Protein AF-0000000074049933 (afdb_homodimer)

pLDDT: mean 87.38, std 19.08, range [30.19, 98.75]

Solvent-accessible surface area (backbone atoms only — not comparable to full-atom values): 11420 Å² total; per-residue (Å²): 39,35,63,43,50,56,64,37,54,42,31,42,34,39,68,45,52,46,55,23,37,37,36,35,38,39,42,40,56,89,48,91,83,49,37,31,28,40,41,26,28,39,84,83,63,46,77,61,45,69,48,70,69,57,49,68,51,72,51,64,40,67,38,84,48,69,42,45,37,34,44,33,41,37,32,44,49,49,89,91,52,86,62,61,71,32,44,38,36,46,34,45,28,48,28,58,63,53,94,65,77,73,65,47,51,69,34,52,26,46,66,40,35,61,42,52,54,63,37,56,42,32,42,34,38,68,44,52,46,55,22,40,36,37,36,39,39,40,41,56,89,47,92,82,49,34,30,29,42,42,28,29,38,83,84,64,46,76,61,44,70,50,69,70,58,49,68,51,73,51,65,40,66,37,84,46,70,42,43,38,34,44,33,42,37,33,45,50,50,90,91,51,85,64,61,72,32,44,38,36,45,34,44,28,48,31,59,61,51,94,64,80,72,68,50,51,70,33,51,28,45,71

Nearest PDB structures (foldseek):
  5azx-assembly2_B  TM=8.816E-01  e=2.347E-08  Rattus norvegicus
  5azw-assembly1_B  TM=8.247E-01  e=1.166E-05  Homo sapiens
  5gu5-assembly1_A  TM=7.835E-01  e=5.507E-05  Mus musculus
  7rrm-assembly2_B-2  TM=7.653E-01  e=4.684E-04  Homo sapiens
  5iku-assembly1_A  TM=6.519E-01  e=2.733E-01  Hathewaya histolytica

InterPro domains:
  IPR009038 GOLD domain [PF01105] (2-104)
  IPR009038 GOLD domain [PS50866] (9-111)

Organism: Anopheles stephensi (NCBI:txid30069)

Secondary structure (DSSP, 8-state):
-EEE-TT-EEEEEEEE-TT-EEEEEEEE---TT-EEEEEEEETT--EEEEESS-SEEEEEEE-SS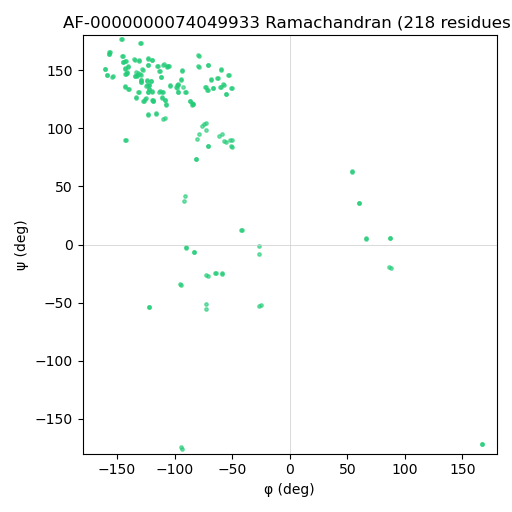SEEEEEEEEEE--TTS----EEEEEEEEEE---SSTT-EE------/-EEE-TT-EEEEEEEE-TT-EEEEEEEE---TT-EEEEEEEETT--EEEEESS-SEEEEEEE-SSSEEEEEEEEEE--TTS----EEEEEEEEEE---SSTT-EE------

Sequence (222 aa):
MFRLAPNTQKCLRDEMQGNQIVAGEYEITNAPGQKIDYVVRDTKGHILAQKEDISKGKFSFTSEVYDTFEICFISQVPPSYRGIEQEVALDVKKGIETKSYEGVSQIFVDFMFRLAPNTQKCLRDEMQGNQIVAGEYEITNAPGQKIDYVVRDTKGHILAQKEDISKGKFSFTSEVYDTFEICFISQVPPSYRGIEQEVALDVKKGIETKSYEGVSQIFVDF

Radius of gyration: 17.66 Å; Cα contacts (8 Å, |Δi|>4): 596; chains: 2; bounding box: 42×52×32 Å

Foldseek 3Di:
DDKDFAQDKDKDKDKAAAPKKKKKWKAKDDDPQKKKKKFKAWPVRDTFDIDIRDGTDMDMGGHRHTTMMMMMMGIYHDPVDDDDMMDMDMFMWIQDPPVPSPDTPRPGPGD/DDKDFAQDKDKDKDKAAAPKKKKKWKAKDDDPQKKKKKFKAWPVRDTFDIDIRDGTDMDMGGHRHTTMMMMMMGMYHDPVDDDDMMDMDMFMWIQDPPVPRPDTPRPGPPD

Structure (mmCIF, N/CA/C/O backbone):
data_AF-0000000074049933-model_v1
#
loop_
_entity.id
_entity.type
_entity.pdbx_description
1 polymer 'GOLD domain-containing protein'
#
loop_
_atom_site.group_PDB
_atom_site.id
_atom_site.type_symbol
_atom_site.label_atom_id
_atom_site.label_alt_id
_atom_site.label_comp_id
_atom_site.label_asym_id
_atom_site.label_entity_id
_atom_site.label_seq_id
_atom_site.pdbx_PDB_ins_code
_atom_site.Cartn_x
_atom_site.Cartn_y
_atom_site.Cartn_z
_atom_site.occupancy
_atom_site.B_iso_or_equiv
_atom_site.auth_seq_id
_atom_site.auth_comp_id
_atom_site.auth_asym_id
_atom_site.auth_atom_id
_atom_site.pdbx_PDB_model_num
ATOM 1 N N . MET A 1 1 ? 2.92 -6.156 7.891 1 85.75 1 MET A N 1
ATOM 2 C CA . MET A 1 1 ? 3.115 -7.367 7.098 1 85.75 1 MET A CA 1
ATOM 3 C C . MET A 1 1 ? 1.941 -7.59 6.148 1 85.75 1 MET A C 1
ATOM 5 O O . MET A 1 1 ? 0.807 -7.227 6.465 1 85.75 1 MET A O 1
ATOM 9 N N . PHE A 1 2 ? 2.363 -8.094 4.934 1 89.25 2 PHE A N 1
ATOM 10 C CA . PHE A 1 2 ? 1.289 -8.445 4.016 1 89.25 2 PHE A CA 1
ATOM 11 C C . PHE A 1 2 ? 1.636 -9.719 3.244 1 89.25 2 PHE A C 1
ATOM 13 O O . PHE A 1 2 ? 2.803 -10.109 3.176 1 89.25 2 PHE A O 1
ATOM 20 N N . ARG A 1 3 ? 0.611 -10.281 2.807 1 91.94 3 ARG A N 1
ATOM 21 C CA . ARG A 1 3 ? 0.776 -11.508 2.031 1 91.94 3 ARG A CA 1
ATOM 22 C C . ARG A 1 3 ? 0.81 -11.211 0.536 1 91.94 3 ARG A C 1
ATOM 24 O O . ARG A 1 3 ? 0.058 -10.367 0.049 1 91.94 3 ARG A O 1
ATOM 31 N N . LEU A 1 4 ? 1.643 -11.945 -0.083 1 94.25 4 LEU A N 1
ATOM 32 C CA . LEU A 1 4 ? 1.841 -11.82 -1.522 1 94.25 4 LEU A CA 1
ATOM 33 C C . LEU A 1 4 ? 1.604 -13.148 -2.223 1 94.25 4 LEU A C 1
ATOM 35 O O . LEU A 1 4 ? 2.355 -14.109 -2.018 1 94.25 4 LEU A O 1
ATOM 39 N N . ALA A 1 5 ? 0.542 -13.227 -3.006 1 93.12 5 ALA A N 1
ATOM 40 C CA . ALA A 1 5 ? 0.213 -14.445 -3.738 1 93.12 5 ALA A CA 1
ATOM 41 C C . ALA A 1 5 ? 1.203 -14.688 -4.875 1 93.12 5 ALA A C 1
ATOM 43 O O . ALA A 1 5 ? 1.846 -13.75 -5.355 1 93.12 5 ALA A O 1
ATOM 44 N N . PRO A 1 6 ? 1.35 -15.945 -5.266 1 94.88 6 PRO A N 1
ATOM 45 C CA . PRO A 1 6 ? 2.252 -16.25 -6.383 1 94.88 6 PRO A CA 1
ATOM 46 C C . PRO A 1 6 ? 1.87 -15.5 -7.66 1 94.88 6 PRO A C 1
ATOM 48 O O . PRO A 1 6 ? 0.685 -15.383 -7.98 1 94.88 6 PRO A O 1
ATOM 51 N N . ASN A 1 7 ? 2.885 -15.008 -8.305 1 95.69 7 ASN A N 1
ATOM 52 C CA . ASN A 1 7 ? 2.729 -14.367 -9.609 1 95.69 7 ASN A CA 1
ATOM 53 C C . ASN A 1 7 ? 1.802 -13.156 -9.531 1 95.69 7 ASN A C 1
ATOM 55 O O . ASN A 1 7 ? 0.956 -12.961 -10.406 1 95.69 7 ASN A O 1
ATOM 59 N N . THR A 1 8 ? 1.836 -12.438 -8.484 1 95.44 8 THR A N 1
ATOM 60 C CA . THR A 1 8 ? 1.103 -11.195 -8.289 1 95.44 8 THR A CA 1
ATOM 61 C C . THR A 1 8 ? 2.035 -10.086 -7.805 1 95.44 8 THR A C 1
ATOM 63 O O . THR A 1 8 ? 3.227 -10.32 -7.598 1 95.44 8 THR A O 1
ATOM 66 N N . GLN A 1 9 ? 1.467 -8.891 -7.734 1 96.75 9 GLN A N 1
ATOM 67 C CA . GLN A 1 9 ? 2.178 -7.746 -7.18 1 96.75 9 GLN A CA 1
ATOM 68 C C . GLN A 1 9 ? 1.309 -6.992 -6.18 1 96.75 9 GLN A C 1
ATOM 70 O O . GLN A 1 9 ? 0.092 -6.895 -6.355 1 96.75 9 GLN A O 1
ATOM 75 N N . LYS A 1 10 ? 1.996 -6.48 -5.16 1 96.69 10 LYS A N 1
ATOM 76 C CA . LYS A 1 10 ? 1.383 -5.582 -4.188 1 96.69 10 LYS A CA 1
ATOM 77 C C . LYS A 1 10 ? 2.213 -4.312 -4.012 1 96.69 10 LYS A C 1
ATOM 79 O O . LYS A 1 10 ? 3.443 -4.371 -3.973 1 96.69 10 LYS A O 1
ATOM 84 N N . CYS A 1 11 ? 1.433 -3.178 -3.869 1 97.94 11 CYS A N 1
ATOM 85 C CA . CYS A 1 11 ? 2.166 -1.917 -3.832 1 97.94 11 CYS A CA 1
ATOM 86 C C . CYS A 1 11 ? 1.665 -1.026 -2.701 1 97.94 11 CYS A C 1
ATOM 88 O O . CYS A 1 11 ? 0.477 -1.041 -2.375 1 97.94 11 CYS A O 1
ATOM 90 N N . LEU A 1 12 ? 2.566 -0.338 -2.164 1 96.94 12 LEU A N 1
ATOM 91 C CA . LEU A 1 12 ? 2.295 0.764 -1.249 1 96.94 12 LEU A CA 1
ATOM 92 C C . LEU A 1 12 ? 2.605 2.105 -1.905 1 96.94 12 LEU A C 1
ATOM 94 O O . LEU A 1 12 ? 3.695 2.297 -2.449 1 96.94 12 LEU A O 1
ATOM 98 N N . ARG A 1 13 ? 1.667 2.943 -1.935 1 97.25 13 ARG A N 1
ATOM 99 C CA . ARG A 1 13 ? 1.868 4.285 -2.475 1 97.25 13 ARG A CA 1
ATOM 100 C C . ARG A 1 13 ? 1.768 5.336 -1.375 1 97.25 13 ARG A C 1
ATOM 102 O O . ARG A 1 13 ? 0.844 5.305 -0.56 1 97.25 13 ARG A O 1
ATOM 109 N N . ASP A 1 14 ? 2.746 6.219 -1.382 1 96.56 14 ASP A N 1
ATOM 110 C CA . ASP A 1 14 ? 2.848 7.273 -0.379 1 96.56 14 ASP A CA 1
ATOM 111 C C . ASP A 1 14 ? 3.451 8.539 -0.976 1 96.56 14 ASP A C 1
ATOM 113 O O . ASP A 1 14 ? 3.748 8.594 -2.172 1 96.56 14 ASP A O 1
ATOM 117 N N . GLU A 1 15 ? 3.518 9.508 -0.188 1 96 15 GLU A N 1
ATOM 118 C CA . GLU A 1 15 ? 4.078 10.789 -0.618 1 96 15 GLU A CA 1
ATOM 119 C C . GLU A 1 15 ? 5.363 11.109 0.136 1 96 15 GLU A C 1
ATOM 121 O O . GLU A 1 15 ? 5.562 10.648 1.263 1 96 15 GLU A O 1
ATOM 126 N N . MET A 1 16 ? 6.195 11.914 -0.565 1 94.38 16 MET A N 1
ATOM 127 C CA . MET A 1 16 ? 7.422 12.367 0.085 1 94.38 16 MET A CA 1
ATOM 128 C C . MET A 1 16 ? 7.73 13.812 -0.283 1 94.38 16 MET A C 1
ATOM 130 O O . MET A 1 16 ? 7.371 14.273 -1.369 1 94.38 16 MET A O 1
ATOM 134 N N . GLN A 1 17 ? 8.328 14.445 0.694 1 93.5 17 GLN A N 1
ATOM 135 C CA . GLN A 1 17 ? 8.766 15.812 0.458 1 93.5 17 GLN A CA 1
ATOM 136 C C . GLN A 1 17 ? 10.07 15.852 -0.328 1 93.5 17 GLN A C 1
ATOM 138 O O . GLN A 1 17 ? 10.766 14.836 -0.433 1 93.5 17 GLN A O 1
ATOM 143 N N . GLY A 1 18 ? 10.32 16.969 -0.87 1 93.81 18 GLY A N 1
ATOM 144 C CA . GLY A 1 18 ? 11.617 17.141 -1.504 1 93.81 18 GLY A CA 1
ATOM 145 C C . GLY A 1 18 ? 12.781 16.953 -0.546 1 93.81 18 GLY A C 1
ATOM 146 O O . GLY A 1 18 ? 12.734 17.422 0.591 1 93.81 18 GLY A O 1
ATOM 147 N N . ASN A 1 19 ? 13.758 16.203 -1.068 1 92 19 ASN A N 1
ATOM 148 C CA . ASN A 1 19 ? 15.016 15.984 -0.364 1 92 19 ASN A CA 1
ATOM 149 C C . ASN A 1 19 ? 14.812 15.172 0.913 1 92 19 ASN A C 1
ATOM 151 O O . ASN A 1 19 ? 15.68 15.172 1.794 1 92 19 ASN A O 1
ATOM 155 N N . GLN A 1 20 ? 13.695 14.781 1.056 1 93.69 20 GLN A N 1
ATOM 156 C CA . GLN A 1 20 ? 13.43 13.836 2.139 1 93.69 20 GLN A CA 1
ATOM 157 C C . GLN A 1 20 ? 13.984 12.453 1.811 1 93.69 20 GLN A C 1
ATOM 159 O O . GLN A 1 20 ? 13.797 11.953 0.699 1 93.69 20 GLN A O 1
ATOM 164 N N . ILE A 1 21 ? 14.617 11.875 2.811 1 94.06 21 ILE A N 1
ATOM 165 C CA . ILE A 1 21 ? 15.086 10.508 2.629 1 94.06 21 ILE A CA 1
ATOM 166 C C . ILE A 1 21 ? 14.008 9.523 3.092 1 94.06 21 ILE A C 1
ATOM 168 O O . ILE A 1 21 ? 13.445 9.68 4.18 1 94.06 21 ILE A O 1
ATOM 172 N N . VAL A 1 22 ? 13.773 8.609 2.242 1 95.5 22 VAL A N 1
ATOM 173 C CA . VAL A 1 22 ? 12.891 7.504 2.594 1 95.5 22 VAL A CA 1
ATOM 174 C C . VAL A 1 22 ? 13.711 6.215 2.713 1 95.5 22 VAL A C 1
ATOM 176 O O . VAL A 1 22 ? 14.461 5.863 1.802 1 95.5 22 VAL A O 1
ATOM 179 N N . ALA A 1 23 ? 13.469 5.531 3.84 1 96.38 23 ALA A N 1
ATOM 180 C CA . ALA A 1 23 ? 14.188 4.281 4.086 1 96.38 23 ALA A CA 1
ATOM 181 C C . ALA A 1 23 ? 13.219 3.131 4.332 1 96.38 23 ALA A C 1
ATOM 183 O O . ALA A 1 23 ? 12.203 3.301 5.02 1 96.38 23 ALA A O 1
ATOM 184 N N . GLY A 1 24 ? 13.594 2.006 3.777 1 95.06 24 GLY A N 1
ATOM 185 C CA . GLY A 1 24 ? 12.781 0.812 3.971 1 95.06 24 GLY A CA 1
ATOM 186 C C . GLY A 1 24 ? 13.602 -0.401 4.375 1 95.06 24 GLY A C 1
ATOM 187 O O . GLY A 1 24 ? 14.766 -0.524 3.998 1 95.06 24 GLY A O 1
ATOM 188 N N . GLU A 1 25 ? 12.938 -1.216 5.168 1 96.5 25 GLU A N 1
ATOM 189 C CA . GLU A 1 25 ? 13.469 -2.527 5.531 1 96.5 25 GLU A CA 1
ATOM 190 C C . GLU A 1 25 ? 12.438 -3.625 5.281 1 96.5 25 GLU A C 1
ATOM 192 O O . GLU A 1 25 ? 11.25 -3.447 5.566 1 96.5 25 GLU A O 1
ATOM 197 N N . TYR A 1 26 ? 12.977 -4.734 4.762 1 96.56 26 TYR A N 1
ATOM 198 C CA . TYR A 1 26 ? 12.023 -5.797 4.449 1 96.56 26 TYR A CA 1
ATOM 199 C C . TYR A 1 26 ? 12.594 -7.16 4.812 1 96.56 26 TYR A C 1
ATOM 201 O O . TYR A 1 26 ? 13.812 -7.344 4.848 1 96.56 26 TYR A O 1
ATOM 209 N N . GLU A 1 27 ? 11.664 -8.062 5.094 1 96.94 27 GLU A N 1
ATOM 210 C CA . GLU A 1 27 ? 11.922 -9.484 5.27 1 96.94 27 GLU A CA 1
ATOM 211 C C . GLU A 1 27 ? 10.828 -10.328 4.625 1 96.94 27 GLU A C 1
ATOM 213 O O . GLU A 1 27 ? 9.641 -10.062 4.816 1 96.94 27 GLU A O 1
ATOM 218 N N . ILE A 1 28 ? 11.242 -11.32 3.904 1 96.19 28 ILE A N 1
ATOM 219 C CA . ILE A 1 28 ? 10.297 -12.133 3.139 1 96.19 28 ILE A CA 1
ATOM 220 C C . ILE A 1 28 ? 10.422 -13.594 3.555 1 96.19 28 ILE A C 1
ATOM 222 O O . ILE A 1 28 ? 11.523 -14.109 3.736 1 96.19 28 ILE A O 1
ATOM 226 N N . THR A 1 29 ? 9.297 -14.219 3.705 1 95.56 29 THR A N 1
ATOM 227 C CA . THR A 1 29 ? 9.32 -15.641 4.031 1 95.56 29 THR A CA 1
ATOM 228 C C . THR A 1 29 ? 9.984 -16.438 2.912 1 95.56 29 THR A C 1
ATOM 230 O O . THR A 1 29 ? 9.805 -16.125 1.732 1 95.56 29 THR A O 1
ATOM 233 N N . ASN A 1 30 ? 10.672 -17.406 3.361 1 92.25 30 ASN A N 1
ATOM 234 C CA . ASN A 1 30 ? 11.414 -18.219 2.412 1 92.25 30 ASN A CA 1
ATOM 235 C C . ASN A 1 30 ? 10.477 -19.094 1.575 1 92.25 30 ASN A C 1
ATOM 237 O O . ASN A 1 30 ? 9.531 -19.688 2.102 1 92.25 30 ASN A O 1
ATOM 241 N N . ALA A 1 31 ? 10.672 -19.109 0.299 1 91.31 31 ALA A N 1
ATOM 242 C CA . ALA A 1 31 ? 10.008 -19.984 -0.661 1 91.31 31 ALA A CA 1
ATOM 243 C C . ALA A 1 31 ? 10.977 -20.422 -1.765 1 91.31 31 ALA A C 1
ATOM 245 O O . ALA A 1 31 ? 11.016 -19.797 -2.832 1 91.31 31 ALA A O 1
ATOM 246 N N . PRO A 1 32 ? 11.617 -21.531 -1.459 1 86.69 32 PRO A N 1
ATOM 247 C CA . PRO A 1 32 ? 12.609 -21.969 -2.443 1 86.69 32 PRO A CA 1
ATOM 248 C C . PRO A 1 32 ? 12.055 -22.016 -3.863 1 86.69 32 PRO A C 1
ATOM 250 O O . PRO A 1 32 ? 10.961 -22.547 -4.078 1 86.69 32 PRO A O 1
ATOM 253 N N . GLY A 1 33 ? 12.789 -21.516 -4.762 1 89.25 33 GLY A N 1
ATOM 254 C CA . GLY A 1 33 ? 12.414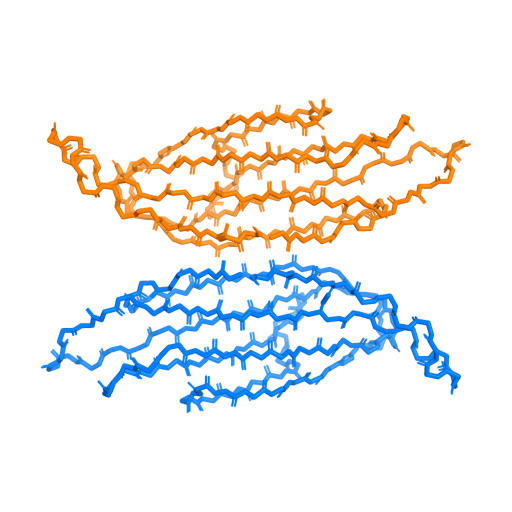 -21.531 -6.168 1 89.25 33 GLY A CA 1
ATOM 255 C C . GLY A 1 33 ? 11.547 -20.359 -6.57 1 89.25 33 GLY A C 1
ATOM 256 O O . GLY A 1 33 ? 11.375 -20.094 -7.762 1 89.25 33 GLY A O 1
ATOM 257 N N . GLN A 1 34 ? 10.945 -19.734 -5.656 1 92.94 34 GLN A N 1
ATOM 258 C CA . GLN A 1 34 ? 10.133 -18.562 -5.922 1 92.94 34 GLN A CA 1
ATOM 259 C C . GLN A 1 34 ? 10.914 -17.281 -5.652 1 92.94 34 GLN A C 1
ATOM 261 O O . GLN A 1 34 ? 11.617 -17.172 -4.648 1 92.94 34 GLN A O 1
ATOM 266 N N . LYS A 1 35 ? 10.695 -16.391 -6.621 1 95.75 35 LYS A N 1
ATOM 26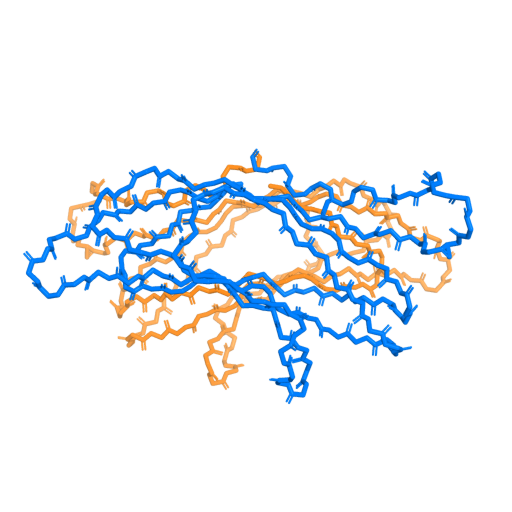7 C CA . LYS A 1 35 ? 11.453 -15.141 -6.512 1 95.75 35 LYS A CA 1
ATOM 268 C C . LYS A 1 35 ? 10.531 -13.961 -6.195 1 95.75 35 LYS A C 1
ATOM 270 O O . LYS A 1 35 ? 9.414 -13.891 -6.699 1 95.75 35 LYS A O 1
ATOM 275 N N . ILE A 1 36 ? 11.07 -13.078 -5.398 1 97.44 36 ILE A N 1
ATOM 276 C CA . ILE A 1 36 ? 10.414 -11.797 -5.168 1 97.44 36 ILE A CA 1
ATOM 277 C C . ILE A 1 36 ? 11.359 -10.656 -5.535 1 97.44 36 ILE A C 1
ATOM 279 O O . ILE A 1 36 ? 12.547 -10.688 -5.184 1 97.44 36 ILE A O 1
ATOM 283 N N . ASP A 1 37 ? 10.852 -9.719 -6.305 1 98.44 37 ASP A N 1
ATOM 284 C CA . ASP A 1 37 ? 11.523 -8.453 -6.59 1 98.44 37 ASP A CA 1
ATOM 285 C C . ASP A 1 37 ? 10.805 -7.293 -5.902 1 98.44 37 ASP A C 1
ATOM 287 O O . ASP A 1 37 ? 9.625 -7.395 -5.574 1 98.44 37 ASP A O 1
ATOM 291 N N . TYR A 1 38 ? 11.586 -6.238 -5.656 1 98.62 38 TYR A N 1
ATOM 292 C CA . TYR A 1 38 ? 10.891 -4.988 -5.363 1 98.62 38 TYR A CA 1
ATOM 293 C C . TYR A 1 38 ? 11.312 -3.893 -6.332 1 98.62 38 TYR A C 1
ATOM 295 O O . TYR A 1 38 ? 12.406 -3.939 -6.895 1 98.62 38 TYR A O 1
ATOM 303 N N . VAL A 1 39 ? 10.461 -2.902 -6.547 1 98.75 39 VAL A N 1
ATOM 304 C CA . VAL A 1 39 ? 10.742 -1.719 -7.352 1 98.75 39 VAL A CA 1
ATOM 305 C C . VAL A 1 39 ? 10.078 -0.496 -6.719 1 98.75 39 VAL A C 1
ATOM 307 O O . VAL A 1 39 ? 8.945 -0.572 -6.242 1 98.75 39 VAL A O 1
ATOM 310 N N . VAL A 1 40 ? 10.797 0.569 -6.668 1 98.69 40 VAL A N 1
ATOM 311 C CA . VAL A 1 40 ? 10.281 1.859 -6.219 1 98.69 40 VAL A CA 1
ATOM 312 C C . VAL A 1 40 ? 10.219 2.828 -7.398 1 98.69 40 VAL A C 1
ATOM 314 O O . VAL A 1 40 ? 11.219 3.055 -8.086 1 98.69 40 VAL A O 1
ATOM 317 N N . ARG A 1 41 ? 9.016 3.398 -7.559 1 98.56 41 ARG A N 1
ATOM 318 C CA . ARG A 1 41 ? 8.852 4.32 -8.68 1 98.56 41 ARG A CA 1
ATOM 319 C C . ARG A 1 41 ? 8.258 5.645 -8.211 1 98.56 41 ARG A C 1
ATOM 321 O O . ARG A 1 41 ? 7.488 5.684 -7.246 1 98.56 41 ARG A O 1
ATOM 328 N N . ASP A 1 42 ? 8.625 6.715 -8.961 1 97.69 42 ASP A N 1
ATOM 329 C CA . ASP A 1 42 ? 7.969 8 -8.742 1 97.69 42 ASP A CA 1
ATOM 330 C C . ASP A 1 42 ? 6.797 8.188 -9.695 1 97.69 42 ASP A C 1
ATOM 332 O O . ASP A 1 42 ? 6.402 7.254 -10.398 1 97.69 42 ASP A O 1
ATOM 336 N N . THR A 1 43 ? 6.164 9.375 -9.688 1 96 43 THR A N 1
ATOM 337 C CA . THR A 1 43 ? 4.961 9.656 -10.469 1 96 43 THR A CA 1
ATOM 338 C C . THR A 1 43 ? 5.262 9.594 -11.961 1 96 43 THR A C 1
ATOM 340 O O . THR A 1 43 ? 4.367 9.352 -12.773 1 96 43 THR A O 1
ATOM 343 N N . LYS A 1 44 ? 6.504 9.812 -12.312 1 96.25 44 LYS A N 1
ATOM 344 C CA . LYS A 1 44 ? 6.898 9.805 -13.711 1 96.25 44 LYS A CA 1
ATOM 345 C C . LYS A 1 44 ? 7.316 8.398 -14.156 1 96.25 44 LYS A C 1
ATOM 347 O O . LYS A 1 44 ? 7.684 8.195 -15.312 1 96.25 44 LYS A O 1
ATOM 352 N N . GLY A 1 45 ? 7.301 7.574 -13.32 1 95.81 45 GLY A N 1
ATOM 353 C CA . GLY A 1 45 ? 7.672 6.203 -13.633 1 95.81 45 GLY A CA 1
ATOM 354 C C . GLY A 1 45 ? 9.164 5.949 -13.516 1 95.81 45 GLY A C 1
ATOM 355 O O . GLY A 1 45 ? 9.641 4.863 -13.852 1 95.81 45 GLY A O 1
ATOM 356 N N . HIS A 1 46 ? 9.836 6.98 -13.039 1 97.38 46 HIS A N 1
ATOM 357 C CA . HIS A 1 46 ? 11.266 6.762 -12.812 1 97.38 46 HIS A CA 1
ATOM 358 C C . HIS A 1 46 ? 11.5 5.781 -11.672 1 97.38 46 HIS A C 1
ATOM 360 O O . HIS A 1 46 ? 10.812 5.836 -10.648 1 97.38 46 HIS A O 1
ATOM 366 N N . ILE A 1 47 ? 12.539 4.961 -11.922 1 98.44 47 ILE A N 1
ATOM 367 C CA . ILE A 1 47 ? 12.898 3.998 -10.883 1 98.44 47 ILE A CA 1
ATOM 368 C C . ILE A 1 47 ? 13.812 4.664 -9.859 1 98.44 47 ILE A C 1
ATOM 370 O O . ILE A 1 47 ? 14.898 5.133 -10.195 1 98.44 47 ILE A O 1
ATOM 374 N N . LEU A 1 48 ? 13.414 4.68 -8.672 1 98.06 48 LEU A N 1
ATOM 375 C CA . LEU A 1 48 ? 14.18 5.289 -7.586 1 98.06 48 LEU A CA 1
ATOM 376 C C . LEU A 1 48 ? 15.031 4.246 -6.867 1 98.06 48 LEU A C 1
ATOM 378 O O . LEU A 1 48 ? 16.078 4.574 -6.297 1 98.06 48 LEU A O 1
ATOM 382 N N . ALA A 1 49 ? 14.617 3.012 -6.711 1 98.38 49 ALA A N 1
ATOM 383 C CA . ALA A 1 49 ? 15.312 1.861 -6.137 1 98.38 49 ALA A CA 1
ATOM 384 C C . ALA A 1 49 ? 14.695 0.553 -6.621 1 98.38 49 ALA A C 1
ATOM 386 O O . ALA A 1 49 ? 13.492 0.484 -6.879 1 98.38 49 ALA A O 1
ATOM 387 N N . GLN A 1 50 ? 15.531 -0.454 -6.793 1 98.62 50 GLN A N 1
ATOM 388 C CA . GLN A 1 50 ? 15.023 -1.766 -7.18 1 98.62 50 GLN A CA 1
ATOM 389 C C . GLN A 1 50 ? 16.031 -2.863 -6.859 1 98.62 50 GLN A C 1
ATOM 391 O O . GLN A 1 50 ? 17.234 -2.621 -6.855 1 98.62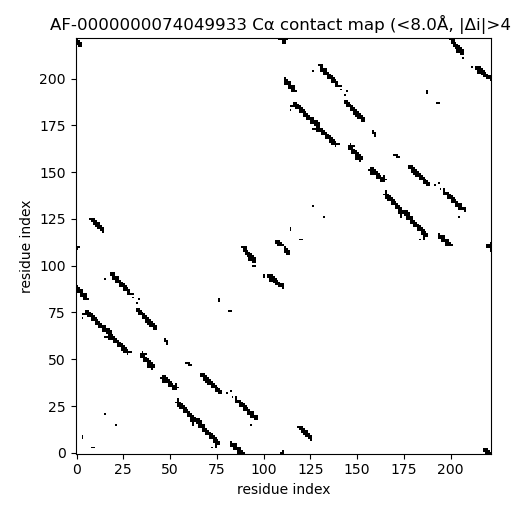 50 GLN A O 1
ATOM 396 N N . LYS A 1 51 ? 15.508 -4.008 -6.613 1 98.56 51 LYS A N 1
ATOM 397 C CA . LYS A 1 51 ? 16.344 -5.191 -6.438 1 98.56 51 LYS A CA 1
ATOM 398 C C . LYS A 1 51 ? 15.586 -6.465 -6.789 1 98.56 51 LYS A C 1
ATOM 400 O O . LYS A 1 51 ? 14.367 -6.543 -6.578 1 98.56 51 LYS A O 1
ATOM 405 N N . GLU A 1 52 ? 16.281 -7.453 -7.371 1 97.5 52 GLU A N 1
ATOM 406 C CA . GLU A 1 52 ? 15.664 -8.727 -7.758 1 97.5 52 GLU A CA 1
ATOM 407 C C . GLU A 1 52 ? 16.062 -9.844 -6.797 1 97.5 52 GLU A C 1
ATOM 409 O O . GLU A 1 52 ? 17.109 -9.773 -6.156 1 97.5 52 GLU A O 1
ATOM 414 N N . ASP A 1 53 ? 15.148 -10.797 -6.754 1 96.69 53 ASP A N 1
ATOM 415 C CA . ASP A 1 53 ? 15.43 -12.039 -6.043 1 96.69 53 ASP A CA 1
ATOM 416 C C . ASP A 1 53 ? 15.875 -11.766 -4.609 1 96.69 53 ASP A C 1
ATOM 418 O O . ASP A 1 53 ? 16.953 -12.18 -4.195 1 96.69 53 ASP A O 1
ATOM 422 N N . ILE A 1 54 ? 14.891 -11.172 -3.885 1 97.38 54 ILE A N 1
ATOM 423 C CA . ILE A 1 54 ? 15.258 -10.672 -2.562 1 97.38 54 ILE A CA 1
ATOM 424 C C . ILE A 1 54 ? 14.664 -11.578 -1.486 1 97.38 54 ILE A C 1
ATOM 426 O O . ILE A 1 54 ? 13.633 -12.211 -1.7 1 97.38 54 ILE A O 1
ATOM 430 N N . SER A 1 55 ? 15.266 -11.648 -0.31 1 96.38 55 SER A N 1
ATOM 431 C CA . SER A 1 55 ? 14.742 -12.312 0.88 1 96.38 55 SER A CA 1
ATOM 432 C C . SER A 1 55 ? 14.641 -11.336 2.053 1 96.38 55 SER A C 1
ATOM 434 O O . SER A 1 55 ? 13.625 -11.297 2.748 1 96.38 55 SER A O 1
ATOM 436 N N . LYS A 1 56 ? 15.75 -10.695 2.348 1 97.38 56 LYS A N 1
ATOM 437 C CA . LYS A 1 56 ? 15.828 -9.695 3.41 1 97.38 56 LYS A CA 1
ATOM 438 C C . LYS A 1 56 ? 16.75 -8.547 3.014 1 97.38 56 LYS A C 1
ATOM 440 O O . LYS A 1 56 ? 17.719 -8.742 2.283 1 97.38 56 LYS A O 1
ATOM 445 N N . GLY A 1 57 ? 16.406 -7.328 3.48 1 97.56 57 GLY A N 1
ATOM 446 C CA . GLY A 1 57 ? 17.297 -6.223 3.16 1 97.56 57 GLY A CA 1
ATOM 447 C C . GLY A 1 57 ? 16.688 -4.863 3.455 1 97.56 57 GLY A C 1
ATOM 448 O O . GLY A 1 57 ? 15.703 -4.762 4.195 1 97.56 57 GLY A O 1
ATOM 449 N N . LYS A 1 58 ? 17.453 -3.865 2.994 1 97.75 58 LYS A N 1
ATOM 450 C CA . LYS A 1 58 ? 17.078 -2.465 3.166 1 97.75 58 LYS A CA 1
ATOM 451 C C . LYS A 1 58 ? 17.188 -1.697 1.853 1 97.75 58 LYS A C 1
ATOM 453 O O . LYS A 1 58 ? 17.844 -2.152 0.918 1 97.75 58 LYS A O 1
ATOM 458 N N . PHE A 1 59 ? 16.469 -0.593 1.782 1 97.56 59 PHE A N 1
ATOM 459 C CA . PHE A 1 59 ? 16.625 0.349 0.68 1 97.56 59 PHE A CA 1
ATOM 460 C C . PHE A 1 59 ? 16.438 1.783 1.164 1 97.56 59 PHE A C 1
ATOM 462 O O . PHE A 1 59 ? 15.914 2.014 2.25 1 97.56 59 PHE A O 1
ATOM 469 N N . SER A 1 60 ? 17 2.729 0.407 1 96.94 60 SER A N 1
ATOM 470 C CA . SER A 1 60 ? 16.734 4.148 0.624 1 96.94 60 SER A CA 1
ATOM 471 C C . SER A 1 60 ? 16.672 4.906 -0.698 1 96.94 60 SER A C 1
ATOM 473 O O . SER A 1 60 ? 17.281 4.492 -1.689 1 96.94 60 SER A O 1
ATOM 475 N N . PHE A 1 61 ? 15.953 5.906 -0.714 1 97.19 61 PHE A N 1
ATOM 476 C CA . PHE A 1 61 ? 15.844 6.758 -1.893 1 97.19 61 PHE A CA 1
ATOM 477 C C . PHE A 1 61 ? 15.414 8.164 -1.504 1 97.19 61 PHE A C 1
ATOM 479 O O . PHE A 1 61 ? 15.031 8.414 -0.356 1 97.19 61 PHE A O 1
ATOM 486 N N . THR A 1 62 ? 15.555 9.086 -2.393 1 95.25 62 THR A N 1
ATOM 487 C CA . THR A 1 62 ? 15.148 10.477 -2.211 1 95.25 62 THR A CA 1
ATOM 488 C C . THR A 1 62 ? 14.641 11.07 -3.525 1 95.25 62 THR A C 1
ATOM 490 O O . THR A 1 62 ? 14.727 10.422 -4.574 1 95.25 62 THR A O 1
ATOM 493 N N . SER A 1 63 ? 13.984 12.07 -3.432 1 94.31 63 SER A N 1
ATOM 494 C CA . SER A 1 63 ? 13.586 12.875 -4.582 1 94.31 63 SER A CA 1
ATOM 495 C C . SER A 1 63 ? 13.914 14.352 -4.359 1 94.31 63 SER A C 1
ATOM 497 O O . SER A 1 63 ? 13.891 14.836 -3.227 1 94.31 63 SER A O 1
ATOM 499 N N . GLU A 1 64 ? 14.25 15.008 -5.445 1 93.88 64 GLU A N 1
ATOM 500 C CA . GLU A 1 64 ? 14.578 16.422 -5.336 1 93.88 64 GLU A CA 1
ATOM 501 C C . GLU A 1 64 ? 13.32 17.266 -5.09 1 93.88 64 GLU A C 1
ATOM 503 O O . GLU A 1 64 ? 13.383 18.297 -4.426 1 93.88 64 GLU A O 1
ATOM 508 N N . VAL A 1 65 ? 12.211 16.875 -5.465 1 94.62 65 VAL A N 1
ATOM 509 C CA . VAL A 1 65 ? 10.953 17.609 -5.375 1 94.62 65 VAL A CA 1
ATOM 510 C C . VAL A 1 65 ? 9.922 16.797 -4.594 1 94.62 65 VAL A C 1
ATOM 512 O O . VAL A 1 65 ? 10.117 15.609 -4.359 1 94.62 65 VAL A O 1
ATOM 515 N N . TYR A 1 66 ? 8.922 17.594 -4.113 1 94.62 66 TYR A N 1
ATOM 516 C CA . TYR A 1 66 ? 7.77 16.875 -3.596 1 94.62 66 TYR A CA 1
ATOM 517 C C . TYR A 1 66 ? 7.203 15.922 -4.645 1 94.62 66 TYR A C 1
ATOM 519 O O . TYR A 1 66 ? 6.988 16.312 -5.797 1 94.62 66 TYR A O 1
ATOM 527 N N . ASP A 1 67 ? 7.008 14.664 -4.234 1 96.38 67 ASP A N 1
ATOM 528 C CA . ASP A 1 67 ? 6.516 13.695 -5.199 1 96.38 67 ASP A CA 1
ATOM 529 C C . ASP A 1 67 ? 5.824 12.523 -4.5 1 96.38 67 ASP A C 1
ATOM 531 O O . ASP A 1 67 ? 5.887 12.406 -3.273 1 96.38 67 ASP A O 1
ATOM 535 N N . THR A 1 68 ? 5.086 11.781 -5.234 1 97 68 THR A N 1
ATOM 536 C CA . THR A 1 68 ? 4.547 10.5 -4.777 1 97 68 THR A CA 1
ATOM 537 C C . THR A 1 68 ? 5.461 9.352 -5.188 1 97 68 THR A C 1
ATOM 539 O O . THR A 1 68 ? 6.176 9.445 -6.188 1 97 68 THR A O 1
ATOM 542 N N . PHE A 1 69 ? 5.477 8.328 -4.391 1 97.56 69 PHE A N 1
ATOM 543 C CA . PHE A 1 69 ? 6.219 7.129 -4.758 1 97.56 69 PHE A CA 1
ATOM 544 C C . PHE A 1 69 ? 5.387 5.879 -4.492 1 97.56 69 PHE A C 1
ATOM 546 O O . PHE A 1 69 ? 4.426 5.918 -3.721 1 97.56 69 PHE A O 1
ATOM 553 N N . GLU A 1 70 ? 5.816 4.844 -5.195 1 98.06 70 GLU A N 1
ATOM 554 C CA . GLU A 1 70 ? 5.203 3.533 -5.02 1 98.06 70 GLU A CA 1
ATOM 555 C C . GLU A 1 70 ? 6.262 2.451 -4.824 1 98.06 70 GLU A C 1
ATOM 557 O O . GLU A 1 70 ? 7.223 2.371 -5.594 1 98.06 70 GLU A O 1
ATOM 562 N N . ILE A 1 71 ? 6.047 1.666 -3.807 1 98.25 71 ILE A N 1
ATOM 563 C CA . ILE A 1 71 ? 6.887 0.5 -3.557 1 98.25 71 ILE A CA 1
ATOM 564 C C . ILE A 1 71 ? 6.113 -0.774 -3.896 1 98.25 71 ILE A C 1
ATOM 566 O O . ILE A 1 71 ? 5.098 -1.079 -3.266 1 98.25 71 ILE A O 1
ATOM 570 N N . CYS A 1 72 ? 6.715 -1.538 -4.859 1 98.56 72 CYS A N 1
ATOM 571 C CA . CYS A 1 72 ? 6.012 -2.744 -5.273 1 98.56 72 CYS A CA 1
ATOM 572 C C . CYS A 1 72 ? 6.879 -3.98 -5.066 1 98.56 72 CYS A C 1
ATOM 574 O O . CYS A 1 72 ? 8.062 -3.977 -5.406 1 98.56 72 CYS A O 1
ATOM 576 N N . PHE A 1 73 ? 6.215 -4.957 -4.484 1 98.25 73 PHE A N 1
ATOM 577 C CA . PHE A 1 73 ? 6.809 -6.289 -4.441 1 98.25 73 PHE A CA 1
ATOM 578 C C . PHE A 1 73 ? 6.152 -7.207 -5.461 1 98.25 73 PHE A C 1
ATOM 580 O O . PHE A 1 73 ? 4.922 -7.254 -5.562 1 98.25 73 PHE A O 1
ATOM 587 N N . ILE A 1 74 ? 6.988 -7.988 -6.16 1 98.06 74 ILE A N 1
ATOM 588 C CA . ILE A 1 74 ? 6.52 -8.805 -7.277 1 98.06 74 ILE A CA 1
ATOM 589 C C . ILE A 1 74 ? 6.953 -10.258 -7.074 1 98.06 74 ILE A C 1
ATOM 591 O O . ILE A 1 74 ? 8.141 -10.539 -6.93 1 98.06 74 ILE A O 1
ATOM 595 N N . SER A 1 75 ? 6.027 -11.117 -7.078 1 97.12 75 SER A N 1
ATOM 596 C CA . SER A 1 75 ? 6.301 -12.539 -6.957 1 97.12 75 SER A CA 1
ATOM 597 C C . SER A 1 75 ? 6.34 -13.219 -8.32 1 97.12 75 SER A C 1
ATOM 599 O O . SER A 1 75 ? 5.426 -13.047 -9.133 1 97.12 75 SER A O 1
ATOM 601 N N . GLN A 1 76 ? 7.387 -13.984 -8.523 1 96.88 76 GLN A N 1
ATOM 602 C CA . GLN A 1 76 ? 7.555 -14.75 -9.758 1 96.88 76 GLN A CA 1
ATOM 603 C C . GLN A 1 76 ? 7.766 -16.234 -9.469 1 96.88 76 GLN A C 1
ATOM 605 O O . GLN A 1 76 ? 8.703 -16.594 -8.75 1 96.88 76 GLN A O 1
ATOM 610 N N . VAL A 1 77 ? 6.977 -17 -10.055 1 95.44 77 VAL A N 1
ATOM 611 C CA . VAL A 1 77 ? 7.055 -18.438 -9.898 1 95.44 77 VAL A CA 1
ATOM 612 C C . VAL A 1 77 ? 7.336 -19.094 -11.25 1 95.44 77 VAL A C 1
ATOM 614 O O . VAL A 1 77 ? 6.582 -18.906 -12.211 1 95.44 77 VAL A O 1
ATOM 617 N N . PRO A 1 78 ? 8.367 -19.828 -11.297 1 92.88 78 PRO A N 1
ATOM 618 C CA . PRO A 1 78 ? 8.609 -20.562 -12.547 1 92.88 78 PRO A CA 1
ATOM 619 C C . PRO A 1 78 ? 7.477 -21.516 -12.906 1 92.88 78 PRO A C 1
ATOM 621 O O . PRO A 1 78 ? 6.797 -22.031 -12.016 1 92.88 78 PRO A O 1
ATOM 624 N N . PRO A 1 79 ? 7.293 -21.734 -14.219 1 91.31 79 PRO A N 1
ATOM 625 C CA . PRO A 1 79 ? 6.191 -22.594 -14.656 1 91.31 79 PRO A CA 1
ATOM 626 C C . PRO A 1 79 ? 6.273 -24 -14.078 1 91.31 79 PRO A C 1
ATOM 628 O O . PRO A 1 79 ? 5.246 -24.672 -13.922 1 91.31 79 PRO A O 1
ATOM 631 N N . SER A 1 80 ? 7.32 -24.469 -13.742 1 89.56 80 SER A N 1
ATOM 632 C CA . SER A 1 80 ? 7.527 -25.828 -13.258 1 89.56 80 SER A CA 1
ATOM 633 C C . SER A 1 80 ? 7.215 -25.938 -11.773 1 89.56 80 SER A C 1
ATOM 635 O O . SER A 1 80 ? 7.207 -27.047 -11.219 1 89.56 80 SER A O 1
ATOM 637 N N . TYR A 1 81 ? 6.945 -24.891 -11.109 1 88.31 81 TYR A N 1
ATOM 638 C CA . TYR A 1 81 ? 6.75 -24.875 -9.664 1 88.31 81 TYR A CA 1
ATOM 639 C C . TYR A 1 81 ? 5.359 -24.359 -9.305 1 88.31 81 TYR A C 1
ATOM 641 O O . TYR A 1 81 ? 4.793 -23.531 -10.023 1 88.31 81 TYR A O 1
ATOM 649 N N . ARG A 1 82 ? 4.828 -25.047 -8.289 1 89.94 82 ARG A N 1
ATOM 650 C CA . ARG A 1 82 ? 3.627 -24.453 -7.703 1 89.94 82 ARG A CA 1
ATOM 651 C C . ARG A 1 82 ? 3.982 -23.406 -6.66 1 89.94 82 ARG A C 1
ATOM 653 O O . ARG A 1 82 ? 4.629 -23.703 -5.656 1 89.94 82 ARG A O 1
ATOM 660 N N . GLY A 1 83 ? 3.588 -22.266 -6.836 1 92.75 83 GLY A N 1
ATOM 661 C CA . GLY A 1 83 ? 3.924 -21.172 -5.938 1 92.75 83 GLY A CA 1
ATOM 662 C C . GLY A 1 83 ? 3.086 -21.156 -4.672 1 92.75 83 GLY A C 1
ATOM 663 O O . GLY A 1 83 ? 1.987 -21.719 -4.645 1 92.75 83 GLY A O 1
ATOM 664 N N . ILE A 1 84 ? 3.701 -20.578 -3.619 1 93.06 84 ILE A N 1
ATOM 665 C CA . ILE A 1 84 ? 2.973 -20.375 -2.371 1 93.06 84 ILE A CA 1
ATOM 666 C C . ILE A 1 84 ? 2.916 -18.891 -2.039 1 93.06 84 ILE A C 1
ATOM 668 O O . ILE A 1 84 ? 3.686 -18.094 -2.584 1 93.06 84 ILE A O 1
ATOM 672 N N . GLU A 1 85 ? 1.96 -18.656 -1.243 1 92.38 85 GLU A N 1
ATOM 673 C CA . GLU A 1 85 ? 1.883 -17.297 -0.732 1 92.38 85 GLU A CA 1
ATOM 674 C C . GLU A 1 85 ? 3.07 -16.969 0.172 1 92.38 85 GLU A C 1
ATOM 676 O O . GLU A 1 85 ? 3.461 -17.797 1.006 1 92.38 85 GLU A O 1
ATOM 681 N N . GLN A 1 86 ? 3.639 -15.836 -0.025 1 94.06 86 GLN A N 1
ATOM 682 C CA . GLN A 1 86 ? 4.734 -15.391 0.83 1 94.06 86 GLN A CA 1
ATOM 683 C C . GLN A 1 86 ? 4.328 -14.172 1.658 1 94.06 86 GLN A C 1
ATOM 685 O O . GLN A 1 86 ? 3.484 -13.383 1.233 1 94.06 86 GLN A O 1
ATOM 690 N N . GLU A 1 87 ? 4.945 -14.133 2.811 1 93.06 87 GLU A N 1
ATOM 691 C CA . GLU A 1 87 ? 4.715 -12.977 3.67 1 93.06 87 GLU A CA 1
ATOM 692 C C . GLU A 1 87 ? 5.84 -11.961 3.533 1 93.06 87 GLU A C 1
ATOM 694 O O . GLU A 1 87 ? 7.02 -12.32 3.527 1 93.06 87 GLU A O 1
ATOM 699 N N . VAL A 1 88 ? 5.414 -10.727 3.43 1 94.69 88 VAL A N 1
ATOM 700 C CA . VAL A 1 88 ? 6.367 -9.633 3.34 1 94.69 88 VAL A CA 1
ATOM 701 C C . VAL A 1 88 ? 6.219 -8.719 4.555 1 94.69 88 VAL A C 1
ATOM 703 O O . VAL A 1 88 ? 5.176 -8.086 4.742 1 94.69 88 VAL A O 1
ATOM 706 N N . ALA A 1 89 ? 7.25 -8.727 5.363 1 93.5 89 ALA A N 1
ATOM 707 C CA . ALA A 1 89 ? 7.359 -7.691 6.387 1 93.5 89 ALA A CA 1
ATOM 708 C C . ALA A 1 89 ? 8.055 -6.449 5.84 1 93.5 89 ALA A C 1
ATOM 710 O O . ALA A 1 89 ? 9.203 -6.523 5.383 1 93.5 89 ALA A O 1
ATOM 711 N N . LEU A 1 90 ? 7.418 -5.34 5.93 1 93.25 90 LEU A N 1
ATOM 712 C CA . LEU A 1 90 ? 7.953 -4.098 5.383 1 93.25 90 LEU A CA 1
ATOM 713 C C . LEU A 1 90 ? 7.824 -2.961 6.395 1 93.25 90 LEU A C 1
ATOM 715 O O . LEU A 1 90 ? 6.75 -2.754 6.965 1 93.25 90 LEU A O 1
ATOM 719 N N . ASP A 1 91 ? 8.914 -2.393 6.594 1 92.12 91 ASP A N 1
ATOM 720 C CA . ASP A 1 91 ? 8.938 -1.166 7.387 1 92.12 91 ASP A CA 1
ATOM 721 C C . ASP A 1 91 ? 9.477 0.006 6.57 1 92.12 91 ASP A C 1
ATOM 723 O O . ASP A 1 91 ? 10.578 -0.073 6.012 1 92.12 91 ASP A O 1
ATOM 727 N N . VAL A 1 92 ? 8.68 1.081 6.484 1 93.31 92 VAL A N 1
ATOM 728 C CA . VAL A 1 92 ? 9.102 2.258 5.734 1 93.31 92 VAL A CA 1
ATOM 729 C C . VAL A 1 92 ? 9.156 3.471 6.66 1 93.31 92 VAL A C 1
ATOM 731 O O . VAL A 1 92 ? 8.211 3.736 7.402 1 93.31 92 VAL A O 1
ATOM 734 N N . LYS A 1 93 ? 10.281 4.148 6.543 1 91.5 93 LYS A N 1
ATOM 735 C CA . LYS A 1 93 ? 10.484 5.348 7.344 1 91.5 93 LYS A CA 1
ATOM 736 C C . LYS A 1 93 ? 10.797 6.555 6.461 1 91.5 93 LYS A C 1
ATOM 738 O O . LYS A 1 93 ? 11.555 6.441 5.496 1 91.5 93 LYS A O 1
ATOM 743 N N . LYS A 1 94 ? 10.141 7.695 6.832 1 91.69 94 LYS A N 1
ATOM 744 C CA . LYS A 1 94 ? 10.438 8.938 6.117 1 91.69 94 LYS A CA 1
ATOM 745 C C . LYS A 1 94 ? 11.203 9.914 7.008 1 91.69 94 LYS A C 1
ATOM 747 O O . LYS A 1 94 ? 10.742 10.258 8.102 1 91.69 94 LYS A O 1
ATOM 752 N N . GLY A 1 95 ? 12.438 10.141 6.797 1 81.31 95 GLY A N 1
ATOM 753 C CA . GLY A 1 95 ? 13.281 11.031 7.582 1 81.31 95 GLY A CA 1
ATOM 754 C C . GLY A 1 95 ? 13.43 12.406 6.969 1 81.31 95 GLY A C 1
ATOM 755 O O . GLY A 1 95 ? 13.289 12.57 5.754 1 81.31 95 GLY A O 1
ATOM 756 N N . ILE A 1 96 ? 13.359 13.5 7.871 1 62.19 96 ILE A N 1
ATOM 757 C CA . ILE A 1 96 ? 13.727 14.844 7.414 1 62.19 96 ILE A CA 1
ATOM 758 C C . ILE A 1 96 ? 15.242 14.961 7.328 1 62.19 96 ILE A C 1
ATOM 760 O O . ILE A 1 96 ? 15.969 14.344 8.109 1 62.19 96 ILE A O 1
ATOM 764 N N . GLU A 1 97 ? 15.875 14.883 6.133 1 50.12 97 GLU A N 1
ATOM 765 C CA . GLU A 1 97 ? 17.312 15.141 6.039 1 50.12 97 GLU A CA 1
ATOM 766 C C . GLU A 1 97 ? 17.703 16.344 6.891 1 50.12 97 GLU A C 1
ATOM 768 O O . GLU A 1 97 ? 17.984 17.422 6.355 1 50.12 97 GLU A O 1
ATOM 773 N N . THR A 1 98 ? 17 16.984 7.816 1 46.84 98 THR A N 1
ATOM 774 C CA . THR A 1 98 ? 17.938 17.953 8.375 1 46.84 98 THR A CA 1
ATOM 775 C C . THR A 1 98 ? 19.219 17.266 8.828 1 46.84 98 THR A C 1
ATOM 777 O O . THR A 1 98 ? 19.234 16.062 9.086 1 46.84 98 THR A O 1
ATOM 780 N N . LYS A 1 99 ? 20.516 17.922 8.734 1 40.84 99 LYS A N 1
ATOM 781 C CA . LYS A 1 99 ? 21.797 17.484 9.312 1 40.84 99 LYS A CA 1
ATOM 782 C C . LYS A 1 99 ? 21.562 16.594 10.531 1 40.84 99 LYS A C 1
ATOM 784 O O . LYS A 1 99 ? 22.453 15.859 10.945 1 40.84 99 LYS A O 1
ATOM 789 N N . SER A 1 100 ? 20.766 16.969 11.562 1 39.06 100 SER A N 1
ATOM 790 C CA . SER A 1 100 ? 20.688 16.188 12.789 1 39.06 100 SER A CA 1
ATOM 791 C C . SER A 1 100 ? 19.766 14.992 12.617 1 39.06 100 SER A C 1
ATOM 793 O O . SER A 1 100 ? 18.625 15.148 12.172 1 39.06 100 SER A O 1
ATOM 795 N N . TYR A 1 101 ? 20.203 13.852 12.219 1 38.66 101 TYR A N 1
ATOM 796 C CA . TYR A 1 101 ? 19.625 12.516 12.125 1 38.66 101 TYR A CA 1
ATOM 797 C C . TYR A 1 101 ? 18.516 12.328 13.148 1 38.66 101 TYR A C 1
ATOM 799 O O . TYR A 1 101 ? 17.969 11.234 13.305 1 38.66 101 TYR A O 1
ATOM 807 N N . GLU A 1 102 ? 18.188 13.234 13.977 1 34.31 102 GLU A N 1
ATOM 808 C CA . GLU A 1 102 ? 17.328 12.906 15.109 1 34.31 102 GLU A CA 1
ATOM 809 C C . GLU A 1 102 ? 15.883 12.672 14.648 1 34.31 102 GLU A C 1
ATOM 811 O O . GLU A 1 102 ? 15.18 11.836 15.219 1 34.31 102 GLU A O 1
ATOM 816 N N . GLY A 1 103 ? 15.195 13.508 13.891 1 36.38 103 GLY A N 1
ATOM 817 C CA . GLY A 1 103 ? 13.742 13.438 13.938 1 36.38 103 GLY A CA 1
ATOM 818 C C . GLY A 1 103 ? 13.156 12.508 12.891 1 36.38 103 GLY A C 1
ATOM 819 O O . GLY A 1 103 ? 12.609 12.953 11.891 1 36.38 103 GLY A O 1
ATOM 820 N N . VAL A 1 104 ? 13.727 11.492 12.617 1 40.03 104 VAL A N 1
ATOM 821 C CA . VAL A 1 104 ? 13.133 10.539 11.688 1 40.03 104 VAL A CA 1
ATOM 822 C C . VAL A 1 104 ? 11.711 10.211 12.125 1 40.03 104 VAL A C 1
ATOM 824 O O . VAL A 1 104 ? 11.477 9.805 13.266 1 40.03 104 VAL A O 1
ATOM 827 N N . SER A 1 105 ? 10.797 10.961 11.656 1 44.16 105 SER A N 1
ATOM 828 C CA . SER A 1 105 ? 9.469 10.414 11.93 1 44.16 105 SER A CA 1
ATOM 829 C C . SER A 1 105 ? 9.336 8.992 11.414 1 44.16 105 SER A C 1
ATOM 831 O O . SER A 1 105 ? 9.656 8.711 10.258 1 44.16 105 SER A O 1
ATOM 833 N N . GLN A 1 106 ? 9.711 8.055 12.25 1 41.72 106 GLN A N 1
ATOM 834 C CA . GLN A 1 106 ? 9.555 6.629 11.977 1 41.72 106 GLN A CA 1
ATOM 835 C C . GLN A 1 106 ? 8.125 6.316 11.523 1 41.72 106 GLN A C 1
ATOM 837 O O . GLN A 1 106 ? 7.164 6.641 12.227 1 41.72 106 GLN A O 1
ATOM 842 N N . ILE A 1 107 ? 7.938 6.512 10.297 1 41.56 107 ILE A N 1
ATOM 843 C CA . ILE A 1 107 ? 6.664 5.969 9.844 1 41.56 107 ILE A CA 1
ATOM 844 C C . ILE A 1 107 ? 6.723 4.445 9.836 1 41.56 107 ILE A C 1
ATOM 846 O O . ILE A 1 107 ? 7.551 3.855 9.133 1 41.56 107 ILE A O 1
ATOM 850 N N . PHE A 1 108 ? 6.449 3.867 11.023 1 43.81 108 PHE A N 1
ATOM 851 C CA . PHE A 1 108 ? 6.414 2.416 11.148 1 43.81 108 PHE A CA 1
ATOM 852 C C . PHE A 1 108 ? 5.172 1.845 10.477 1 43.81 108 PHE A C 1
ATOM 854 O O . PHE A 1 108 ? 4.07 2.369 10.648 1 43.81 108 PHE A O 1
ATOM 861 N N . VAL A 1 109 ? 5.426 1.314 9.406 1 44.41 109 VAL A N 1
ATOM 862 C CA . VAL A 1 109 ? 4.414 0.349 8.992 1 44.41 109 VAL A CA 1
ATOM 863 C C . VAL A 1 109 ? 4.645 -0.981 9.703 1 44.41 109 VAL A C 1
ATOM 865 O O . VAL A 1 109 ? 5.707 -1.592 9.562 1 44.41 109 VAL A O 1
ATOM 868 N N . ASP A 1 110 ? 4.297 -0.972 11.039 1 38.62 110 ASP A N 1
ATOM 869 C CA . ASP A 1 110 ? 4.484 -2.203 11.797 1 38.62 110 ASP A CA 1
ATOM 870 C C . ASP A 1 110 ? 3.639 -3.338 11.219 1 38.62 110 ASP A C 1
ATOM 872 O O . ASP A 1 110 ? 2.424 -3.197 11.062 1 38.62 110 ASP A O 1
ATOM 876 N N . PHE A 1 111 ? 4.352 -3.98 10.406 1 30.77 111 PHE A N 1
ATOM 877 C CA . PHE A 1 111 ? 3.77 -5.289 10.133 1 30.77 111 PHE A CA 1
ATOM 878 C C . PHE A 1 111 ? 3.93 -6.207 11.344 1 30.77 111 PHE A C 1
ATOM 880 O O . PHE A 1 111 ? 4.91 -6.109 12.078 1 30.77 111 PHE A O 1
ATOM 887 N N . MET B 1 1 ? -0.436 -2.047 10.07 1 85.94 1 MET B N 1
ATOM 888 C CA . MET B 1 1 ? -0.671 -0.67 10.492 1 85.94 1 MET B CA 1
ATOM 889 C C . MET B 1 1 ? 0.281 0.288 9.789 1 85.94 1 MET B C 1
ATOM 891 O O . MET B 1 1 ? 1.415 -0.076 9.469 1 85.94 1 MET B O 1
ATOM 895 N N . PHE B 1 2 ? -0.345 1.482 9.484 1 89.31 2 PHE B N 1
ATOM 896 C CA . PHE B 1 2 ? 0.53 2.496 8.906 1 89.31 2 PHE B CA 1
ATOM 897 C C . PHE B 1 2 ? 0.148 3.887 9.398 1 89.31 2 PHE B C 1
ATOM 899 O O . PHE B 1 2 ? -0.959 4.09 9.898 1 89.31 2 PHE B O 1
ATOM 906 N N . ARG B 1 3 ? 1.097 4.688 9.305 1 92.06 3 ARG B N 1
ATOM 907 C CA . ARG B 1 3 ? 0.886 6.07 9.719 1 92.06 3 ARG B CA 1
ATOM 908 C C . ARG B 1 3 ? 0.496 6.949 8.539 1 92.06 3 ARG B C 1
ATOM 910 O O . ARG B 1 3 ? 1.041 6.801 7.441 1 92.06 3 ARG B O 1
ATOM 917 N N . LEU B 1 4 ? -0.38 7.805 8.836 1 94.25 4 LEU B N 1
ATOM 918 C CA . LEU B 1 4 ? -0.9 8.742 7.852 1 94.25 4 LEU B CA 1
ATOM 919 C C . LEU B 1 4 ? -0.694 10.188 8.312 1 94.25 4 LEU B C 1
ATOM 921 O O . LEU B 1 4 ? -1.285 10.617 9.305 1 94.25 4 LEU B O 1
ATOM 925 N N . ALA B 1 5 ? 0.167 10.914 7.617 1 93.12 5 ALA B N 1
ATOM 926 C CA . ALA B 1 5 ? 0.444 12.305 7.953 1 93.12 5 ALA B CA 1
ATOM 927 C C . ALA B 1 5 ? -0.743 13.203 7.605 1 93.12 5 ALA B C 1
ATOM 929 O O . ALA B 1 5 ? -1.562 12.852 6.754 1 93.12 5 ALA B O 1
ATOM 930 N N . PRO B 1 6 ? -0.843 14.312 8.289 1 94.94 6 PRO B N 1
ATOM 931 C CA . PRO B 1 6 ? -1.936 15.242 7.977 1 94.94 6 PRO B CA 1
ATOM 932 C C . PRO B 1 6 ? -1.918 15.695 6.52 1 94.94 6 PRO B C 1
ATOM 934 O O . PRO B 1 6 ? -0.849 15.953 5.961 1 94.94 6 PRO B O 1
ATOM 937 N N . ASN B 1 7 ? -3.092 15.742 5.961 1 95.75 7 ASN B N 1
ATOM 938 C CA . ASN B 1 7 ? -3.287 16.266 4.609 1 95.75 7 ASN B CA 1
ATOM 939 C C . ASN B 1 7 ? -2.486 15.469 3.582 1 95.75 7 ASN B C 1
ATOM 941 O O . ASN B 1 7 ? -1.869 16.047 2.688 1 95.75 7 ASN B O 1
ATOM 945 N N . THR B 1 8 ? -2.369 14.227 3.756 1 95.44 8 THR B N 1
ATOM 946 C CA . THR B 1 8 ? -1.734 13.305 2.82 1 95.44 8 THR B CA 1
ATOM 947 C C . THR B 1 8 ? -2.639 12.102 2.543 1 95.44 8 THR B C 1
ATOM 949 O O . THR B 1 8 ? -3.73 12 3.107 1 95.44 8 THR B O 1
ATOM 952 N N . GLN B 1 9 ? -2.188 11.289 1.608 1 96.75 9 GLN B N 1
ATOM 953 C CA . GLN B 1 9 ? -2.865 10.039 1.3 1 96.75 9 GLN B CA 1
ATOM 954 C C . GLN B 1 9 ? -1.872 8.883 1.213 1 96.75 9 GLN B C 1
ATOM 956 O O . GLN B 1 9 ? -0.738 9.062 0.765 1 96.75 9 GLN B O 1
ATOM 961 N N . LYS B 1 10 ? -2.363 7.727 1.648 1 96.75 10 LYS B N 1
ATOM 962 C CA . LYS B 1 10 ? -1.64 6.469 1.494 1 96.75 10 LYS B CA 1
ATOM 963 C C . LYS B 1 10 ? -2.529 5.395 0.873 1 96.75 10 LYS B C 1
ATOM 965 O O . LYS B 1 10 ? -3.707 5.285 1.215 1 96.75 10 LYS B O 1
ATOM 970 N N . CYS B 1 11 ? -1.849 4.598 -0.028 1 97.94 11 CYS B N 1
ATOM 971 C CA . CYS B 1 11 ? -2.674 3.639 -0.756 1 97.94 11 CYS B CA 1
ATOM 972 C C . CYS B 1 11 ? -2.021 2.262 -0.777 1 97.94 11 C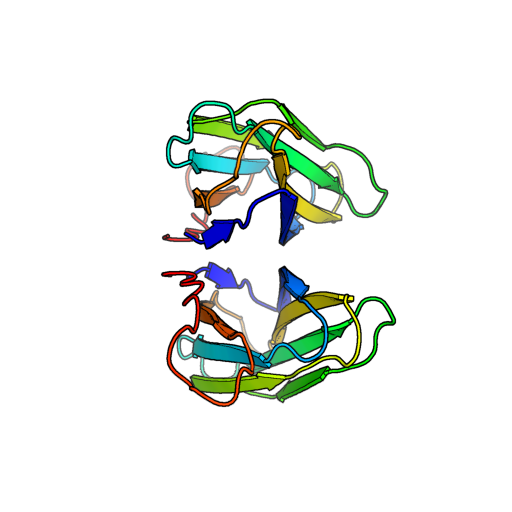YS B C 1
ATOM 974 O O . CYS B 1 11 ? -0.795 2.152 -0.817 1 97.94 11 CYS B O 1
ATOM 976 N N . LEU B 1 12 ? -2.855 1.314 -0.728 1 96.94 12 LEU B N 1
ATOM 977 C CA . LEU B 1 12 ? -2.496 -0.075 -0.989 1 96.94 12 LEU B CA 1
ATOM 978 C C . LEU B 1 12 ? -3.072 -0.545 -2.32 1 96.94 12 LEU B C 1
ATOM 980 O O . LEU B 1 12 ? -4.27 -0.384 -2.576 1 96.94 12 LEU B O 1
ATOM 984 N N . ARG B 1 13 ? -2.238 -1.019 -3.154 1 97.25 13 ARG B N 1
ATOM 985 C CA . ARG B 1 13 ? -2.682 -1.562 -4.434 1 97.25 13 ARG B CA 1
ATOM 986 C C . ARG B 1 13 ? -2.441 -3.066 -4.504 1 97.25 13 ARG B C 1
ATOM 988 O O . ARG B 1 13 ? -1.365 -3.545 -4.141 1 97.25 13 ARG B O 1
ATOM 995 N N . ASP B 1 14 ? -3.482 -3.76 -4.918 1 96.56 14 ASP B N 1
ATOM 996 C CA . ASP B 1 14 ? -3.46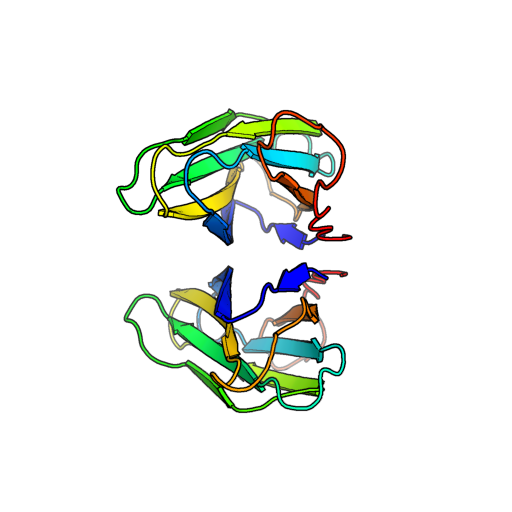3 -5.215 -5.012 1 96.56 14 ASP B CA 1
ATOM 997 C C . ASP B 1 14 ? -4.305 -5.703 -6.188 1 96.56 14 ASP B C 1
ATOM 999 O O . ASP B 1 14 ? -4.855 -4.898 -6.941 1 96.56 14 ASP B O 1
ATOM 1003 N N . GLU B 1 15 ? -4.285 -6.938 -6.355 1 96.06 15 GLU B N 1
ATOM 1004 C CA . GLU B 1 15 ? -5.047 -7.547 -7.441 1 96.06 15 GLU B CA 1
ATOM 1005 C C . GLU B 1 15 ? -6.16 -8.445 -6.902 1 96.06 15 GLU B C 1
ATOM 1007 O O . GLU B 1 15 ? -6.055 -8.969 -5.793 1 96.06 15 GLU B O 1
ATOM 1012 N N . MET B 1 16 ? -7.207 -8.562 -7.762 1 94.44 16 MET B N 1
ATOM 1013 C CA . MET B 1 16 ? -8.297 -9.469 -7.398 1 94.44 16 MET B CA 1
ATOM 1014 C C . MET B 1 16 ? -8.812 -10.219 -8.625 1 94.44 16 MET B C 1
ATOM 1016 O O . MET B 1 16 ? -8.75 -9.703 -9.742 1 94.44 16 MET B O 1
ATOM 1020 N N . GLN B 1 17 ? -9.234 -11.406 -8.305 1 93.5 17 GLN B N 1
ATOM 1021 C CA . GLN B 1 17 ? -9.836 -12.211 -9.367 1 93.5 17 GLN B CA 1
ATOM 1022 C C . GLN B 1 17 ? -11.281 -11.797 -9.617 1 93.5 17 GLN B C 1
ATOM 1024 O O . GLN B 1 17 ? -11.883 -11.094 -8.797 1 93.5 17 GLN B O 1
ATOM 1029 N N . GLY B 1 18 ? -11.758 -12.203 -10.734 1 93.88 18 GLY B N 1
ATOM 1030 C CA . GLY B 1 18 ? -13.172 -11.977 -10.977 1 93.88 18 GLY B CA 1
ATOM 1031 C C . GLY B 1 18 ? -14.07 -12.656 -9.961 1 93.88 18 GLY B C 1
ATOM 1032 O O . GLY B 1 18 ? -13.82 -13.797 -9.562 1 93.88 18 GLY B O 1
ATOM 1033 N N . ASN B 1 19 ? -15.055 -11.859 -9.539 1 92.12 19 ASN B N 1
ATOM 1034 C CA . ASN B 1 19 ? -16.094 -12.344 -8.641 1 92.12 19 ASN B CA 1
ATOM 1035 C C . ASN B 1 19 ? -15.539 -12.695 -7.27 1 92.12 19 ASN B C 1
ATOM 1037 O O . ASN B 1 19 ? -16.172 -13.422 -6.504 1 92.12 19 ASN B O 1
ATOM 1041 N N . GLN B 1 20 ? -14.391 -12.43 -7.129 1 93.62 20 GLN B N 1
ATOM 1042 C CA . GLN B 1 20 ? -13.805 -12.547 -5.797 1 93.62 20 GLN B CA 1
ATOM 1043 C C . GLN B 1 20 ? -14.273 -11.414 -4.887 1 93.62 20 GLN B C 1
ATOM 1045 O O . GLN B 1 20 ? -14.281 -10.25 -5.289 1 93.62 20 GLN B O 1
ATOM 1050 N N . ILE B 1 21 ? -14.625 -11.797 -3.678 1 94.19 21 ILE B N 1
ATOM 1051 C CA . ILE B 1 21 ? -14.984 -10.773 -2.701 1 94.19 21 ILE B CA 1
ATOM 1052 C C . ILE B 1 21 ? -13.742 -10.344 -1.926 1 94.19 21 ILE B C 1
ATOM 1054 O O . ILE B 1 21 ? -12.977 -11.18 -1.448 1 94.19 21 ILE B O 1
ATOM 1058 N N . VAL B 1 22 ? -13.609 -9.086 -1.875 1 95.69 22 VAL B N 1
ATOM 1059 C CA . VAL B 1 22 ? -12.57 -8.5 -1.032 1 95.69 22 VAL B CA 1
ATOM 1060 C C . VAL B 1 22 ? -13.211 -7.781 0.155 1 95.69 22 VAL B C 1
ATOM 1062 O O . VAL B 1 22 ? -14.109 -6.957 -0.021 1 95.69 22 VAL B O 1
ATOM 1065 N N . ALA B 1 23 ? -12.672 -8.102 1.332 1 96.5 23 ALA B N 1
ATOM 1066 C CA . ALA B 1 23 ? -13.195 -7.492 2.555 1 96.5 23 ALA B CA 1
ATOM 1067 C C . ALA B 1 23 ? -12.086 -6.793 3.334 1 96.5 23 ALA B C 1
ATOM 1069 O O . ALA B 1 23 ? -10.969 -7.305 3.432 1 96.5 23 ALA B O 1
ATOM 1070 N N . GLY B 1 24 ? -12.469 -5.672 3.885 1 95.19 24 GLY B N 1
ATOM 1071 C CA . GLY B 1 24 ? -11.523 -4.918 4.699 1 95.19 24 GLY B CA 1
ATOM 1072 C C . GLY B 1 24 ? -12.117 -4.461 6.02 1 95.19 24 GLY B C 1
ATOM 1073 O O . GLY B 1 24 ? -13.32 -4.227 6.121 1 95.19 24 GLY B O 1
ATOM 1074 N N . GLU B 1 25 ? -11.219 -4.406 6.984 1 96.5 25 GLU B N 1
ATOM 1075 C CA . GLU B 1 25 ? -11.523 -3.822 8.281 1 96.5 25 GLU B CA 1
ATOM 1076 C C . GLU B 1 25 ? -10.477 -2.789 8.688 1 96.5 25 GLU B C 1
ATOM 1078 O O . GLU B 1 25 ? -9.281 -2.998 8.484 1 96.5 25 GLU B O 1
ATOM 1083 N N . TYR B 1 26 ? -11.016 -1.722 9.273 1 96.62 26 TYR B N 1
ATOM 1084 C CA . TYR B 1 26 ? -10.062 -0.678 9.625 1 96.62 26 TYR B CA 1
ATOM 1085 C C . TYR B 1 26 ? -10.398 -0.065 10.977 1 96.62 26 TYR B C 1
ATOM 1087 O O . TYR B 1 26 ? -11.562 -0.081 11.398 1 96.62 26 TYR B O 1
ATOM 1095 N N . GLU B 1 27 ? -9.359 0.44 11.609 1 96.94 27 GLU B N 1
ATOM 1096 C CA . GLU B 1 27 ? -9.438 1.256 12.812 1 96.94 27 GLU B CA 1
ATOM 1097 C C . GLU B 1 27 ? -8.43 2.406 12.766 1 96.94 27 GLU B C 1
ATOM 1099 O O . GLU B 1 27 ? -7.258 2.201 12.445 1 96.94 27 GLU B O 1
ATOM 1104 N N . ILE B 1 28 ? -8.883 3.564 13.102 1 96.19 28 ILE B N 1
ATOM 1105 C CA . ILE B 1 28 ? -8.062 4.762 12.984 1 96.19 28 ILE B CA 1
ATOM 1106 C C . ILE B 1 28 ? -7.949 5.445 14.344 1 96.19 28 ILE B C 1
ATOM 1108 O O . ILE B 1 28 ? -8.938 5.555 15.07 1 96.19 28 ILE B O 1
ATOM 1112 N N . THR B 1 29 ? -6.77 5.879 14.648 1 95.44 29 THR B N 1
ATOM 1113 C CA . THR B 1 29 ? -6.586 6.613 15.898 1 95.44 29 THR B CA 1
ATOM 1114 C C . THR B 1 29 ? -7.395 7.906 15.891 1 95.44 29 THR B C 1
ATOM 1116 O O . THR B 1 29 ? -7.508 8.57 14.852 1 95.44 29 THR B O 1
ATOM 1119 N N . ASN B 1 30 ? -7.867 8.164 17.031 1 92.12 30 ASN B N 1
ATOM 1120 C CA . ASN B 1 30 ? -8.711 9.344 17.156 1 92.12 30 ASN B CA 1
ATOM 1121 C C . ASN B 1 30 ? -7.902 10.633 17.047 1 92.12 30 ASN B C 1
ATOM 1123 O O . ASN B 1 30 ? -6.82 10.75 17.625 1 92.12 30 ASN B O 1
ATOM 1127 N N . ALA B 1 31 ? -8.375 11.555 16.266 1 91.31 31 ALA B N 1
ATOM 1128 C CA . ALA B 1 31 ? -7.859 12.914 16.125 1 91.31 31 ALA B CA 1
ATOM 1129 C C . ALA B 1 31 ? -8.992 13.914 15.93 1 91.31 31 ALA B C 1
ATOM 1131 O O . ALA B 1 31 ? -9.32 14.266 14.797 1 91.31 31 ALA B O 1
ATOM 1132 N N . PRO B 1 32 ? -9.438 14.391 17.094 1 86.69 32 PRO B N 1
ATOM 1133 C CA . PRO B 1 32 ? -10.578 15.305 16.984 1 86.69 32 PRO B CA 1
ATOM 1134 C C . PRO B 1 32 ? -10.336 16.422 15.969 1 86.69 32 PRO B C 1
ATOM 1136 O O . PRO B 1 32 ? -9.266 17.047 15.969 1 86.69 32 PRO B O 1
ATOM 1139 N N . GLY B 1 33 ? -11.305 16.656 15.172 1 89.25 33 GLY B N 1
ATOM 1140 C CA . GLY B 1 33 ? -11.242 17.734 14.188 1 89.25 33 GLY B CA 1
ATOM 1141 C C . GLY B 1 33 ? -10.609 17.297 12.875 1 89.25 33 GLY B C 1
ATOM 1142 O O . GLY B 1 33 ? -10.719 18 11.867 1 89.25 33 GLY B O 1
ATOM 1143 N N . GLN B 1 34 ? -9.883 16.266 12.898 1 92.94 34 GLN B N 1
ATOM 1144 C CA . GLN B 1 34 ? -9.266 15.727 11.688 1 92.94 34 GLN B CA 1
ATOM 1145 C C . GLN B 1 34 ? -10.086 14.586 11.109 1 92.94 34 GLN B C 1
ATOM 1147 O O . GLN B 1 34 ? -10.562 13.719 11.844 1 92.94 34 GLN B O 1
ATOM 1152 N N . LYS B 1 35 ? -10.172 14.695 9.781 1 95.69 35 LYS B N 1
ATOM 1153 C CA . LYS B 1 35 ? -11.008 13.703 9.117 1 95.69 35 LYS B CA 1
ATOM 1154 C C . LYS B 1 35 ? -10.156 12.758 8.266 1 95.69 35 LYS B C 1
ATOM 1156 O O . LYS B 1 35 ? -9.188 13.18 7.637 1 95.69 35 LYS B O 1
ATOM 1161 N N . ILE B 1 36 ? -10.594 11.523 8.258 1 97.44 36 ILE B N 1
ATOM 1162 C CA . ILE B 1 36 ? -10.031 10.547 7.328 1 97.44 36 ILE B CA 1
ATOM 1163 C C . ILE B 1 36 ? -11.141 9.945 6.477 1 97.44 36 ILE B C 1
ATOM 1165 O O . ILE B 1 36 ? -12.203 9.594 6.988 1 97.44 36 ILE B O 1
ATOM 1169 N N . ASP B 1 37 ? -10.906 9.922 5.188 1 98.38 37 ASP B N 1
ATOM 1170 C CA . ASP B 1 37 ? -11.734 9.195 4.234 1 98.38 37 ASP B CA 1
ATOM 1171 C C . ASP B 1 37 ? -11.008 7.973 3.682 1 98.38 37 ASP B C 1
ATOM 1173 O O . ASP B 1 37 ? -9.773 7.918 3.705 1 98.38 37 ASP B O 1
ATOM 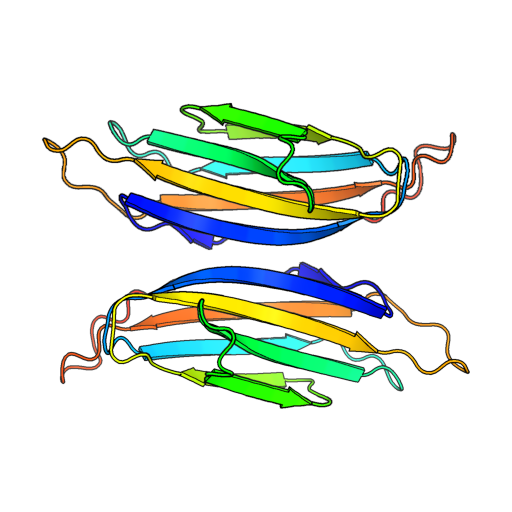1177 N N . TYR B 1 38 ? -11.82 6.996 3.246 1 98.62 38 TYR B N 1
ATOM 1178 C CA . TYR B 1 38 ? -11.195 6 2.381 1 98.62 38 TYR B CA 1
ATOM 1179 C C . TYR B 1 38 ? -11.922 5.91 1.044 1 98.62 38 TYR B C 1
ATOM 1181 O O . TYR B 1 38 ? -13.109 6.246 0.949 1 98.62 38 TYR B O 1
ATOM 1189 N N . VAL B 1 39 ? -11.234 5.477 0.008 1 98.75 39 VAL B N 1
ATOM 1190 C CA . VAL B 1 39 ? -11.789 5.227 -1.317 1 98.75 39 VAL B CA 1
ATOM 1191 C C . VAL B 1 39 ? -11.125 3.992 -1.932 1 98.75 39 VAL B C 1
ATOM 1193 O O . VAL B 1 39 ? -9.914 3.809 -1.813 1 98.75 39 VAL B O 1
ATOM 1196 N N . VAL B 1 40 ? -11.93 3.145 -2.514 1 98.69 40 VAL B N 1
ATOM 1197 C CA . VAL B 1 40 ? -11.453 1.985 -3.266 1 98.69 40 VAL B CA 1
ATOM 1198 C C . VAL B 1 40 ? -11.742 2.184 -4.754 1 98.69 40 VAL B C 1
ATOM 1200 O O . VAL B 1 40 ? -12.891 2.418 -5.145 1 98.69 40 VAL B O 1
ATOM 1203 N N . ARG B 1 41 ? -10.664 2.045 -5.535 1 98.56 41 ARG B N 1
ATOM 1204 C CA . ARG B 1 41 ? -10.828 2.242 -6.973 1 98.56 41 ARG B CA 1
ATOM 1205 C C . ARG B 1 41 ? -10.281 1.057 -7.758 1 98.56 41 ARG B C 1
ATOM 1207 O O . ARG B 1 41 ? -9.32 0.409 -7.324 1 98.56 41 ARG B O 1
ATOM 1214 N N . ASP B 1 42 ? -10.914 0.822 -8.938 1 97.75 42 ASP B N 1
ATOM 1215 C CA . ASP B 1 42 ? -10.359 -0.154 -9.867 1 97.75 42 ASP B CA 1
ATOM 1216 C C . ASP B 1 42 ? -9.445 0.522 -10.891 1 97.75 42 ASP B C 1
ATOM 1218 O O . ASP B 1 42 ? -9.133 1.707 -10.766 1 97.75 42 ASP B O 1
ATOM 1222 N N . THR B 1 43 ? -8.922 -0.234 -11.875 1 96.06 43 THR B N 1
ATOM 1223 C CA . THR B 1 43 ? -7.957 0.252 -12.852 1 96.06 43 THR B CA 1
ATOM 1224 C C . THR B 1 43 ? -8.57 1.346 -13.727 1 96.06 43 THR B C 1
ATOM 1226 O O . THR B 1 43 ? -7.855 2.189 -14.266 1 96.06 43 THR B O 1
ATOM 1229 N N . LYS B 1 44 ? -9.875 1.331 -13.844 1 96.19 44 LYS B N 1
ATOM 1230 C CA . LYS B 1 44 ? -10.57 2.318 -14.664 1 96.19 44 LYS B CA 1
ATOM 1231 C C . LYS B 1 44 ? -10.938 3.555 -13.844 1 96.19 44 LYS B C 1
ATOM 1233 O O . LYS B 1 44 ? -11.539 4.496 -14.367 1 96.19 44 LYS B O 1
ATOM 1238 N N . GLY B 1 45 ? -10.664 3.518 -12.703 1 95.88 45 GLY B N 1
ATOM 1239 C CA . GLY B 1 45 ? -10.961 4.645 -11.836 1 95.88 45 GLY B CA 1
ATOM 1240 C C . GLY B 1 45 ? -12.359 4.594 -11.242 1 95.88 45 GLY B C 1
ATOM 1241 O O . GLY B 1 45 ? -12.797 5.535 -10.578 1 95.88 45 GLY B O 1
ATOM 1242 N N . HIS B 1 46 ? -13.008 3.48 -11.523 1 97.38 46 HIS B N 1
ATOM 1243 C CA . HIS B 1 46 ? -14.32 3.336 -10.906 1 97.38 46 HIS B CA 1
ATOM 1244 C C . HIS B 1 46 ? -14.203 3.156 -9.398 1 97.38 46 HIS B C 1
ATOM 1246 O O . HIS B 1 46 ? -13.32 2.439 -8.922 1 97.38 46 HIS B O 1
ATOM 1252 N N . ILE B 1 47 ? -15.188 3.791 -8.742 1 98.44 47 ILE B N 1
ATOM 1253 C CA . ILE B 1 47 ? -15.211 3.662 -7.293 1 98.44 47 ILE B CA 1
ATOM 1254 C C . ILE B 1 47 ? -15.938 2.377 -6.902 1 98.44 47 ILE B C 1
ATOM 1256 O O . ILE B 1 47 ? -17.125 2.203 -7.223 1 98.44 47 ILE B O 1
ATOM 1260 N N . LEU B 1 48 ? -15.289 1.544 -6.215 1 98.12 48 LEU B N 1
ATOM 1261 C CA . LEU B 1 48 ? -15.859 0.271 -5.781 1 98.12 48 LEU B CA 1
ATOM 1262 C C . LEU B 1 48 ? -16.422 0.382 -4.371 1 98.12 48 LEU B C 1
ATOM 1264 O O . LEU B 1 48 ? -17.344 -0.352 -4.008 1 98.12 48 LEU B O 1
ATOM 1268 N N . ALA B 1 49 ? -15.875 1.153 -3.467 1 98.38 49 ALA B N 1
ATOM 1269 C CA . ALA B 1 49 ? -16.312 1.457 -2.105 1 98.38 49 ALA B CA 1
ATOM 1270 C C . ALA B 1 49 ? -15.688 2.762 -1.61 1 98.38 49 ALA B C 1
ATOM 1272 O O . ALA B 1 49 ? -14.57 3.111 -1.995 1 98.38 49 ALA B O 1
ATOM 1273 N N . GLN B 1 50 ? -16.438 3.482 -0.809 1 98.69 50 GLN B N 1
ATOM 1274 C CA . GLN B 1 50 ? -15.906 4.707 -0.224 1 98.69 50 GLN B CA 1
ATOM 1275 C C . GLN B 1 50 ? -16.719 5.125 1.005 1 98.69 50 GLN B C 1
ATOM 1277 O O . GLN B 1 50 ? -17.906 4.84 1.099 1 98.69 50 GLN B O 1
ATOM 1282 N N . LYS B 1 51 ? -16.047 5.777 1.871 1 98.56 51 LYS B N 1
ATOM 1283 C CA . LYS B 1 51 ? -16.703 6.375 3.029 1 98.56 51 LYS B CA 1
ATOM 1284 C C . LYS B 1 51 ? -15.914 7.57 3.555 1 98.56 51 LYS B C 1
ATOM 1286 O O . LYS B 1 51 ? -14.68 7.586 3.498 1 98.56 51 LYS B O 1
ATOM 1291 N N . GLU B 1 52 ? -16.625 8.602 4.039 1 97.56 52 GLU B N 1
ATOM 1292 C CA . GLU B 1 52 ? -16 9.805 4.57 1 97.56 52 GLU B CA 1
ATOM 1293 C C . GLU B 1 52 ? -16.062 9.836 6.094 1 97.56 52 GLU B C 1
ATOM 1295 O O . GLU B 1 52 ? -16.953 9.219 6.695 1 97.56 52 GLU B O 1
ATOM 1300 N N . ASP B 1 53 ? -15.078 10.547 6.633 1 96.69 53 ASP B N 1
ATOM 1301 C CA . ASP B 1 53 ? -15.086 10.852 8.062 1 96.69 53 ASP B CA 1
ATOM 1302 C C . ASP B 1 53 ? -15.227 9.586 8.898 1 96.69 53 ASP B C 1
ATOM 1304 O O . ASP B 1 53 ? -16.156 9.461 9.703 1 96.69 53 ASP B O 1
ATOM 1308 N N . ILE B 1 54 ? -14.172 8.75 8.711 1 97.31 54 ILE B N 1
ATOM 1309 C CA . ILE B 1 54 ? -14.281 7.418 9.297 1 97.31 54 ILE B CA 1
ATOM 1310 C C . ILE B 1 54 ? -13.383 7.316 10.523 1 97.31 54 ILE B C 1
ATOM 1312 O O . ILE B 1 54 ? -12.359 8 10.609 1 97.31 54 ILE B O 1
ATOM 1316 N N . SER B 1 55 ? -13.703 6.465 11.477 1 96.38 55 SER B N 1
ATOM 1317 C CA . SER B 1 55 ? -12.867 6.102 12.617 1 96.38 55 SER B CA 1
ATOM 1318 C C . SER B 1 55 ? -12.609 4.602 12.656 1 96.38 55 SER B C 1
ATOM 1320 O O . SER B 1 55 ? -11.469 4.168 12.844 1 96.38 55 SER B O 1
ATOM 1322 N N . LYS B 1 56 ? -13.688 3.83 12.625 1 97.38 56 LYS B N 1
ATOM 1323 C CA . LYS B 1 56 ? -13.625 2.371 12.609 1 97.38 56 LYS B CA 1
ATOM 1324 C C . LYS B 1 56 ? -14.711 1.785 11.719 1 97.38 56 LYS B C 1
ATOM 1326 O O . LYS B 1 56 ? -15.797 2.357 11.602 1 97.38 56 LYS B O 1
ATOM 1331 N N . GLY B 1 57 ? -14.391 0.646 11.078 1 97.56 57 GLY B N 1
ATOM 1332 C CA . GLY B 1 57 ? -15.43 0.036 10.266 1 97.56 57 GLY B CA 1
ATOM 1333 C C . GLY B 1 57 ? -14.898 -1.049 9.344 1 97.56 57 GLY B C 1
ATOM 1334 O O . GLY B 1 57 ? -13.797 -1.56 9.539 1 97.56 57 GLY B O 1
ATOM 1335 N N . LYS B 1 58 ? -15.836 -1.479 8.477 1 97.81 58 LYS B N 1
ATOM 1336 C CA . LYS B 1 58 ? -15.562 -2.521 7.496 1 97.81 58 LYS B CA 1
ATOM 1337 C C . LYS B 1 58 ? -16.031 -2.104 6.105 1 97.81 58 LYS B C 1
ATOM 1339 O O . LYS B 1 58 ? -16.844 -1.18 5.973 1 97.81 58 LYS B O 1
ATOM 1344 N N . PHE B 1 59 ? -15.461 -2.734 5.105 1 97.62 59 PHE B N 1
ATOM 1345 C CA . PHE B 1 59 ? -15.945 -2.59 3.738 1 97.62 59 PHE B CA 1
ATOM 1346 C C . PHE B 1 59 ? -15.797 -3.9 2.971 1 97.62 59 PHE B C 1
ATOM 1348 O O . PHE B 1 59 ? -15.07 -4.797 3.396 1 97.62 59 PHE B O 1
ATOM 1355 N N . SER B 1 60 ? -16.609 -4.047 1.902 1 97 60 SER B N 1
ATOM 1356 C CA . SER B 1 60 ? -16.438 -5.148 0.956 1 97 60 SER B CA 1
ATOM 1357 C C . SER B 1 60 ? -16.734 -4.695 -0.471 1 97 60 SER B C 1
ATOM 1359 O O . SER B 1 60 ? -17.5 -3.75 -0.686 1 97 60 SER B O 1
ATOM 1361 N N . PHE B 1 61 ? -16.141 -5.305 -1.354 1 97.19 61 PHE B N 1
ATOM 1362 C CA . PHE B 1 61 ? -16.375 -5.02 -2.766 1 97.19 61 PHE B CA 1
ATOM 1363 C C . PHE B 1 61 ? -16 -6.219 -3.629 1 97.19 61 PHE B C 1
ATOM 1365 O O . PHE B 1 61 ? -15.398 -7.18 -3.141 1 97.19 61 PHE B O 1
ATOM 1372 N N . THR B 1 62 ? -16.422 -6.219 -4.848 1 95.44 62 THR B N 1
ATOM 1373 C CA . THR B 1 62 ? -16.109 -7.254 -5.828 1 95.44 62 THR B CA 1
ATOM 1374 C C . THR B 1 62 ? -15.961 -6.652 -7.223 1 95.44 62 THR B C 1
ATOM 1376 O O . THR B 1 62 ? -16.203 -5.461 -7.422 1 95.44 62 THR B O 1
ATOM 1379 N N . SER B 1 63 ? -15.383 -7.34 -8.039 1 94.44 63 SER B N 1
ATOM 1380 C CA . SER B 1 63 ? -15.336 -7.016 -9.461 1 94.44 63 SER B CA 1
ATOM 1381 C C . SER B 1 63 ? -15.75 -8.211 -10.312 1 94.44 63 SER B C 1
ATOM 1383 O O . SER B 1 63 ? -15.516 -9.359 -9.93 1 94.44 63 SER B O 1
ATOM 1385 N N . GLU B 1 64 ? -16.391 -7.902 -11.414 1 93.88 64 GLU B N 1
ATOM 1386 C CA . GLU B 1 64 ? -16.812 -8.977 -12.305 1 93.88 64 GLU B CA 1
ATOM 1387 C C . GLU B 1 64 ? -15.625 -9.609 -13.023 1 93.88 64 GLU B C 1
ATOM 1389 O O . GLU B 1 64 ? -15.641 -10.797 -13.328 1 93.88 64 GLU B O 1
ATOM 1394 N N . VAL B 1 65 ? -14.586 -8.961 -13.242 1 94.69 65 VAL B N 1
ATOM 1395 C CA . VAL B 1 65 ? -13.43 -9.414 -14 1 94.69 65 VAL B CA 1
ATOM 1396 C C . VAL B 1 65 ? -12.18 -9.328 -13.125 1 94.69 65 VAL B C 1
ATOM 1398 O O . VAL B 1 65 ? -12.195 -8.711 -12.062 1 94.69 65 VAL B O 1
ATOM 1401 N N . TYR B 1 66 ? -11.172 -10.117 -13.602 1 94.69 66 TYR B N 1
ATOM 1402 C CA . TYR B 1 66 ? -9.867 -9.898 -12.992 1 94.69 66 TYR B CA 1
ATOM 1403 C C . TYR B 1 66 ? -9.453 -8.438 -13.117 1 94.69 66 TYR B C 1
ATOM 1405 O O . TYR B 1 66 ? -9.523 -7.852 -14.203 1 94.69 66 TYR B O 1
ATOM 1413 N N . ASP B 1 67 ? -9.055 -7.859 -11.969 1 96.44 67 ASP B N 1
ATOM 1414 C CA . ASP B 1 67 ? -8.695 -6.445 -12 1 96.44 67 ASP B CA 1
ATOM 1415 C C . ASP B 1 67 ? -7.762 -6.09 -10.852 1 96.44 67 ASP B C 1
ATOM 1417 O O . ASP B 1 67 ? -7.547 -6.902 -9.945 1 96.44 67 ASP B O 1
ATOM 1421 N N . THR B 1 68 ? -7.137 -4.992 -10.961 1 97 68 THR B N 1
ATOM 1422 C CA . THR B 1 68 ? -6.395 -4.402 -9.852 1 97 68 THR B CA 1
ATOM 1423 C C . THR B 1 68 ? -7.27 -3.41 -9.086 1 97 68 THR B C 1
ATOM 1425 O O . THR B 1 68 ? -8.195 -2.826 -9.656 1 97 68 THR B O 1
ATOM 1428 N N . PHE B 1 69 ? -7.004 -3.279 -7.816 1 97.62 69 PHE B N 1
ATOM 1429 C CA . PHE B 1 69 ? -7.688 -2.264 -7.023 1 97.62 69 PHE B CA 1
ATOM 1430 C C . PHE B 1 69 ? -6.699 -1.521 -6.133 1 97.62 69 PHE B C 1
ATOM 1432 O O . PHE B 1 69 ? -5.598 -2.012 -5.871 1 97.62 69 PHE B O 1
ATOM 1439 N N . GLU B 1 70 ? -7.184 -0.35 -5.742 1 98.06 70 GLU B N 1
ATOM 1440 C CA . GLU B 1 70 ? -6.422 0.475 -4.809 1 98.06 70 GLU B CA 1
ATOM 1441 C C . GLU B 1 70 ? -7.301 0.971 -3.666 1 98.06 70 GLU B C 1
ATOM 1443 O O . GLU B 1 70 ? -8.398 1.483 -3.898 1 98.06 70 GLU B O 1
ATOM 1448 N N . ILE B 1 71 ? -6.793 0.796 -2.475 1 98.25 71 ILE B N 1
ATOM 1449 C CA . ILE B 1 71 ? -7.441 1.33 -1.281 1 98.25 71 ILE B CA 1
ATOM 1450 C C . ILE B 1 71 ? -6.641 2.52 -0.749 1 98.25 71 ILE B C 1
ATOM 1452 O O . ILE B 1 71 ? -5.488 2.367 -0.338 1 98.25 71 ILE B O 1
ATOM 1456 N N . CYS B 1 72 ? -7.355 3.672 -0.704 1 98.56 72 CYS B N 1
ATOM 1457 C CA . CYS B 1 72 ? -6.648 4.867 -0.253 1 98.56 72 CYS B CA 1
ATOM 1458 C C . CYS B 1 72 ? -7.328 5.477 0.966 1 98.56 72 CYS B C 1
ATOM 1460 O O . CYS B 1 72 ? -8.555 5.602 1.001 1 98.56 72 CYS B O 1
ATOM 1462 N N . PHE B 1 73 ? -6.465 5.797 1.914 1 98.25 73 PHE B N 1
ATOM 1463 C CA . PHE B 1 73 ? -6.902 6.613 3.039 1 98.25 73 PHE B CA 1
ATOM 1464 C C . PHE B 1 73 ? -6.398 8.047 2.895 1 98.25 73 PHE B C 1
ATOM 1466 O O . PHE B 1 73 ? -5.223 8.266 2.596 1 98.25 73 PHE B O 1
ATOM 1473 N N . ILE B 1 74 ? -7.285 9 3.176 1 98.06 74 ILE B N 1
ATOM 1474 C CA . ILE B 1 74 ? -6.992 10.414 2.934 1 98.06 74 ILE B CA 1
ATOM 1475 C C . ILE B 1 74 ? -7.23 11.211 4.211 1 98.06 74 ILE B C 1
ATOM 1477 O O . ILE B 1 74 ? -8.328 11.195 4.773 1 98.06 74 ILE B O 1
ATOM 1481 N N . SER B 1 75 ? -6.25 11.891 4.633 1 97.06 75 SER B N 1
ATOM 1482 C CA . SER B 1 75 ? -6.352 12.742 5.809 1 97.06 75 SER B CA 1
ATOM 1483 C C . SER B 1 75 ? -6.625 14.195 5.414 1 97.06 75 SER B C 1
ATOM 1485 O O . SER B 1 75 ? -5.934 14.75 4.562 1 97.06 75 SER B O 1
ATOM 1487 N N . GLN B 1 76 ? -7.602 14.766 6.066 1 96.81 76 GLN B N 1
ATOM 1488 C CA . GLN B 1 76 ? -7.969 16.156 5.848 1 96.81 76 GLN B CA 1
ATOM 1489 C C . GLN B 1 76 ? -7.965 16.938 7.16 1 96.81 76 GLN B C 1
ATOM 1491 O O . GLN B 1 76 ? -8.68 16.578 8.102 1 96.81 76 GLN B O 1
ATOM 1496 N N . VAL B 1 77 ? -7.262 17.953 7.156 1 95.44 77 VAL B N 1
ATOM 1497 C CA . VAL B 1 77 ? -7.164 18.828 8.32 1 95.44 77 VAL B CA 1
ATOM 1498 C C . VAL B 1 77 ? -7.672 20.219 7.973 1 95.44 77 VAL B C 1
ATOM 1500 O O . VAL B 1 77 ? -7.164 20.859 7.051 1 95.44 77 VAL B O 1
ATOM 1503 N N . PRO B 1 78 ? -8.609 20.656 8.695 1 92.69 78 PRO B N 1
ATOM 1504 C CA . PRO B 1 78 ? -9.055 22.031 8.461 1 92.69 78 PRO B CA 1
ATOM 1505 C C . PRO B 1 78 ? -7.938 23.062 8.672 1 92.69 78 PRO B C 1
ATOM 1507 O O . PRO B 1 78 ? -7.039 22.828 9.484 1 92.69 78 PRO B O 1
ATOM 1510 N N . PRO B 1 79 ? -8.031 24.172 7.953 1 91.25 79 PRO B N 1
ATOM 1511 C CA . PRO B 1 79 ? -6.977 25.188 8.055 1 91.25 79 PRO B CA 1
ATOM 1512 C C . PRO B 1 79 ? -6.801 25.719 9.477 1 91.25 79 PRO B C 1
ATOM 1514 O O . PRO B 1 79 ? -5.707 26.156 9.844 1 91.25 79 PRO B O 1
ATOM 1517 N N . SER B 1 80 ? -7.699 25.672 10.258 1 89.5 80 SER B N 1
ATOM 1518 C CA . SER B 1 80 ? -7.672 26.219 11.602 1 89.5 80 SER B CA 1
ATOM 1519 C C . SER B 1 80 ? -7.023 25.266 12.594 1 89.5 80 SER B C 1
ATOM 1521 O O . SER B 1 80 ? -6.793 25.609 13.75 1 89.5 80 SER B O 1
ATOM 1523 N N . TYR B 1 81 ? -6.707 24.109 12.203 1 88.19 81 TYR B N 1
ATOM 1524 C CA . TYR B 1 81 ? -6.195 23.062 13.086 1 88.19 81 TYR B CA 1
ATOM 1525 C C . TYR B 1 81 ? -4.816 22.594 12.641 1 88.19 81 TYR B C 1
ATOM 1527 O O . TYR B 1 81 ? -4.504 22.625 11.445 1 88.19 81 TYR B O 1
ATOM 1535 N N . ARG B 1 82 ? -4.012 22.375 13.68 1 90 82 ARG B N 1
ATOM 1536 C CA . ARG B 1 82 ? -2.773 21.656 13.375 1 90 82 ARG B CA 1
ATOM 1537 C C . ARG B 1 82 ? -2.992 20.156 13.367 1 90 82 ARG B C 1
ATOM 1539 O O . ARG B 1 82 ? -3.367 19.578 14.383 1 90 82 ARG B O 1
ATOM 1546 N N . GLY B 1 83 ? -2.75 19.547 12.344 1 92.81 83 GLY B N 1
ATOM 1547 C CA . GLY B 1 83 ? -2.986 18.125 12.219 1 92.81 83 GLY B CA 1
ATOM 1548 C C . GLY B 1 83 ? -1.899 17.266 12.852 1 92.81 83 GLY B C 1
ATOM 1549 O O . GLY B 1 83 ? -0.773 17.734 13.039 1 92.81 83 GLY B O 1
ATOM 1550 N N . ILE B 1 84 ? -2.326 16.062 13.242 1 93.12 84 ILE B N 1
ATOM 1551 C CA . ILE B 1 84 ? -1.367 15.094 13.75 1 93.12 84 ILE B CA 1
ATOM 1552 C C . ILE B 1 84 ? -1.384 13.844 12.883 1 93.12 84 ILE B C 1
ATOM 1554 O O . ILE B 1 84 ? -2.324 13.625 12.117 1 93.12 84 ILE B O 1
ATOM 1558 N N . GLU B 1 85 ? -0.306 13.188 13.023 1 92.25 85 GLU B N 1
ATOM 1559 C CA . GLU B 1 85 ? -0.251 11.891 12.352 1 92.25 85 GLU B CA 1
ATOM 1560 C C . GLU B 1 85 ? -1.237 10.906 12.977 1 92.25 85 GLU B C 1
ATOM 1562 O O . GLU B 1 85 ? -1.357 10.828 14.203 1 92.25 85 GLU B O 1
ATOM 1567 N N . GLN B 1 86 ? -1.942 10.227 12.141 1 94.12 86 GLN B N 1
ATOM 1568 C CA . GLN B 1 86 ? -2.861 9.195 12.617 1 94.12 86 GLN B CA 1
ATOM 1569 C C . GLN B 1 86 ? -2.402 7.809 12.188 1 94.12 86 GLN B C 1
ATOM 1571 O O . GLN B 1 86 ? -1.75 7.656 11.148 1 94.12 86 GLN B O 1
ATOM 1576 N N . GLU B 1 87 ? -2.754 6.883 13.062 1 93.06 87 GLU B N 1
ATOM 1577 C CA . GLU B 1 87 ? -2.455 5.492 12.734 1 93.06 87 GLU B CA 1
ATOM 1578 C C . GLU B 1 87 ? -3.678 4.789 12.148 1 93.06 87 GLU B C 1
ATOM 1580 O O . GLU B 1 87 ? -4.785 4.922 12.664 1 93.06 87 GLU B O 1
ATOM 1585 N N . VAL B 1 88 ? -3.398 4.074 11.086 1 94.75 88 VAL B N 1
ATOM 1586 C CA . VAL B 1 88 ? -4.453 3.299 10.438 1 94.75 88 VAL B CA 1
ATOM 1587 C C . VAL B 1 88 ? -4.129 1.809 10.531 1 94.75 88 VAL B C 1
ATOM 1589 O O . VAL B 1 88 ? -3.137 1.343 9.969 1 94.75 88 VAL B O 1
ATOM 1592 N N . ALA B 1 89 ? -4.953 1.126 11.305 1 93.5 89 ALA B N 1
ATOM 1593 C CA . ALA B 1 89 ? -4.938 -0.333 11.242 1 93.5 89 ALA B CA 1
ATOM 1594 C C . ALA B 1 89 ? -5.852 -0.847 10.133 1 93.5 89 ALA B C 1
ATOM 1596 O O . ALA B 1 89 ? -7.055 -0.576 10.141 1 93.5 89 ALA B O 1
ATOM 1597 N N . LEU B 1 90 ? -5.305 -1.611 9.25 1 93.25 90 LEU B N 1
ATOM 1598 C CA . LEU B 1 90 ? -6.062 -2.115 8.109 1 93.25 90 LEU B CA 1
ATOM 1599 C C . LEU B 1 90 ? -5.824 -3.609 7.914 1 93.25 90 LEU B C 1
ATOM 1601 O O . LEU B 1 90 ? -4.68 -4.062 7.906 1 93.25 90 LEU B O 1
ATOM 1605 N N . ASP B 1 91 ? -6.898 -4.246 7.879 1 92.19 91 ASP B N 1
ATOM 1606 C CA . ASP B 1 91 ? -6.867 -5.66 7.516 1 92.19 91 ASP B CA 1
ATOM 1607 C C . ASP B 1 91 ? -7.68 -5.918 6.25 1 92.19 91 ASP B C 1
ATOM 1609 O O . ASP B 1 91 ? -8.859 -5.566 6.18 1 92.19 91 ASP B O 1
ATOM 1613 N N . VAL B 1 92 ? -7.023 -6.512 5.254 1 93.5 92 VAL B N 1
ATOM 1614 C CA . VAL B 1 92 ? -7.711 -6.809 4 1 93.5 92 VAL B CA 1
ATOM 1615 C C . VAL B 1 92 ? -7.68 -8.312 3.742 1 93.5 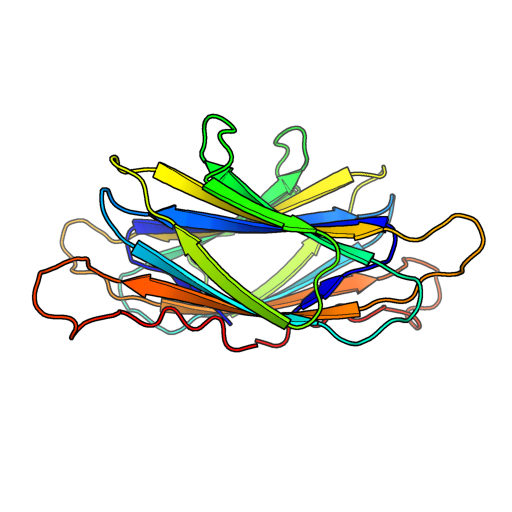92 VAL B C 1
ATOM 1617 O O . VAL B 1 92 ? -6.621 -8.945 3.836 1 93.5 92 VAL B O 1
ATOM 1620 N N . LYS B 1 93 ? -8.859 -8.805 3.412 1 91.69 93 LYS B N 1
ATOM 1621 C CA . LYS B 1 93 ? -8.992 -10.227 3.115 1 91.69 93 LYS B CA 1
ATOM 1622 C C . LYS B 1 93 ? -9.609 -10.445 1.735 1 91.69 93 LYS B C 1
ATOM 1624 O O . LYS B 1 93 ? -10.555 -9.758 1.355 1 91.69 93 LYS B O 1
ATOM 1629 N N . LYS B 1 94 ? -8.984 -11.414 1.003 1 91.69 94 LYS B N 1
ATOM 1630 C CA . LYS B 1 94 ? -9.555 -11.781 -0.292 1 91.69 94 LYS B CA 1
ATOM 1631 C C . LYS B 1 94 ? -10.195 -13.164 -0.24 1 91.69 94 LYS B C 1
ATOM 1633 O O . LYS B 1 94 ? -9.539 -14.141 0.133 1 91.69 94 LYS B O 1
ATOM 1638 N N . GLY B 1 95 ? -11.461 -13.281 -0.281 1 81.12 95 GLY B N 1
ATOM 1639 C CA . GLY B 1 95 ? -12.195 -14.531 -0.219 1 81.12 95 GLY B CA 1
ATOM 1640 C C . GLY B 1 95 ? -12.492 -15.117 -1.586 1 81.12 95 GLY B C 1
ATOM 1641 O O . GLY B 1 95 ? -12.586 -14.391 -2.574 1 81.12 95 GLY B O 1
ATOM 1642 N N . ILE B 1 96 ? -12.281 -16.516 -1.755 1 62.72 96 ILE B N 1
ATOM 1643 C CA . ILE B 1 96 ? -12.766 -17.203 -2.947 1 62.72 96 ILE B CA 1
ATOM 1644 C C . ILE B 1 96 ? -14.281 -17.344 -2.881 1 62.72 96 ILE B C 1
ATOM 1646 O O . ILE B 1 96 ? -14.852 -17.516 -1.8 1 62.72 96 ILE B O 1
ATOM 1650 N N . GLU B 1 97 ? -15.07 -16.484 -3.543 1 49.91 97 GLU B N 1
ATOM 1651 C CA . GLU B 1 97 ? -16.5 -16.781 -3.578 1 49.91 97 GLU B CA 1
ATOM 1652 C C . GLU B 1 97 ? -16.766 -18.266 -3.812 1 49.91 97 GLU B C 1
ATOM 1654 O O . GLU B 1 97 ? -17.188 -18.656 -4.902 1 49.91 97 GLU B O 1
ATOM 1659 N N . THR B 1 98 ? -15.922 -19.266 -3.754 1 46.41 98 THR B N 1
ATOM 1660 C CA . THR B 1 98 ? -16.734 -20.469 -3.945 1 46.41 98 THR B CA 1
ATOM 1661 C C . THR B 1 98 ? -17.891 -20.5 -2.953 1 46.41 98 THR B C 1
ATOM 1663 O O . THR B 1 98 ? -17.828 -19.875 -1.896 1 46.41 98 THR B O 1
ATOM 1666 N N . LYS B 1 99 ? -19.203 -21.078 -3.297 1 40 99 LYS B N 1
ATOM 1667 C CA . LYS B 1 99 ? -20.266 -21.438 -2.377 1 40 99 LYS B CA 1
ATOM 1668 C C . LYS B 1 99 ? -19.719 -21.781 -0.996 1 40 99 LYS B C 1
ATOM 1670 O O . LYS B 1 99 ? -20.453 -21.812 -0.012 1 40 99 LYS B O 1
ATOM 1675 N N . SER B 1 100 ? -18.734 -22.688 -0.79 1 38.25 100 SER B N 1
ATOM 1676 C CA . SER B 1 100 ? -18.359 -23.078 0.562 1 38.25 100 SER B CA 1
ATOM 1677 C C . SER B 1 100 ? -17.469 -22.031 1.218 1 38.25 100 SER B C 1
ATOM 1679 O O . SER B 1 100 ? -16.484 -21.594 0.623 1 38.25 100 SER B O 1
ATOM 1681 N N . TYR B 1 101 ? -17.953 -21.109 1.986 1 37.41 101 TYR B N 1
ATOM 1682 C CA . TYR B 1 101 ? -17.422 -20.062 2.857 1 37.41 101 TYR B CA 1
ATOM 1683 C C . TYR B 1 101 ? -16.047 -20.438 3.383 1 37.41 101 TYR B C 1
ATOM 1685 O O . TYR B 1 101 ? -15.484 -19.734 4.223 1 37.41 101 TYR B O 1
ATOM 1693 N N . GLU B 1 102 ? -15.508 -21.578 3.213 1 33.84 102 GLU B N 1
ATOM 1694 C CA . GLU B 1 102 ? -14.391 -21.984 4.055 1 33.84 102 GLU B CA 1
ATOM 1695 C C . GLU B 1 102 ? -13.117 -21.234 3.693 1 33.84 102 GLU B C 1
ATOM 1697 O O . GLU B 1 102 ? -12.32 -20.891 4.57 1 33.84 102 GLU B O 1
ATOM 1702 N N . GLY B 1 103 ? -12.57 -21.203 2.467 1 35.66 103 GLY B N 1
ATOM 1703 C CA . GLY B 1 103 ? -11.141 -20.969 2.357 1 35.66 103 GLY B CA 1
ATOM 1704 C C . GLY B 1 103 ? -10.781 -19.5 2.223 1 35.66 103 GLY B C 1
ATOM 1705 O O . GLY B 1 103 ? -10.531 -19.016 1.118 1 35.66 103 GLY B O 1
ATOM 1706 N N . VAL B 1 104 ? -11.344 -18.688 2.887 1 39.34 104 VAL B N 1
ATOM 1707 C CA . VAL B 1 104 ? -10.93 -17.297 2.859 1 39.34 104 VAL B CA 1
ATOM 1708 C C . VAL B 1 104 ? -9.422 -17.188 3.082 1 39.34 104 VAL B C 1
ATOM 1710 O O . VAL B 1 104 ? -8.898 -17.719 4.066 1 39.34 104 VAL B O 1
ATOM 1713 N N . SER B 1 105 ? -8.695 -17.219 2.059 1 43.34 105 SER B N 1
ATOM 1714 C CA . SER B 1 105 ? -7.312 -16.875 2.365 1 43.34 105 SER B CA 1
ATOM 1715 C C . SER B 1 105 ? -7.215 -15.5 3.016 1 43.34 105 SER B C 1
ATOM 1717 O O . SER B 1 105 ? -7.77 -14.523 2.506 1 43.34 105 SER B O 1
ATOM 1719 N N . GLN B 1 106 ? -7.309 -15.484 4.328 1 41.44 106 GLN B N 1
ATOM 1720 C CA . GLN B 1 106 ? -7.113 -14.281 5.129 1 41.44 106 GLN B CA 1
ATOM 1721 C C . GLN B 1 106 ? -5.805 -13.586 4.766 1 41.44 106 GLN B C 1
ATOM 1723 O O . GLN B 1 106 ? -4.738 -14.203 4.781 1 41.44 106 GLN B O 1
ATOM 1728 N N . ILE B 1 107 ? -5.918 -12.805 3.773 1 42.56 107 ILE B N 1
ATOM 1729 C CA . ILE B 1 107 ? -4.73 -11.969 3.588 1 42.56 107 ILE B CA 1
ATOM 1730 C C . ILE B 1 107 ? -4.648 -10.93 4.707 1 42.56 107 ILE B C 1
ATOM 1732 O O . ILE B 1 107 ? -5.555 -10.109 4.863 1 42.56 107 ILE B O 1
ATOM 1736 N N . PHE B 1 108 ? -4.039 -11.383 5.848 1 44.09 108 PHE B N 1
ATOM 1737 C CA . PHE B 1 108 ? -3.842 -10.484 6.98 1 44.09 108 PHE B CA 1
ATOM 1738 C C . PHE B 1 108 ? -2.719 -9.492 6.703 1 44.09 108 PHE B C 1
ATOM 1740 O O . PHE B 1 108 ? -1.659 -9.875 6.203 1 44.09 108 PHE B O 1
ATOM 1747 N N . VAL B 1 109 ? -3.152 -8.398 6.441 1 44.84 109 VAL B N 1
ATOM 1748 C CA . VAL B 1 109 ? -2.166 -7.348 6.664 1 44.84 109 VAL B CA 1
ATOM 1749 C C . VAL B 1 109 ? -2.121 -6.988 8.148 1 44.84 109 VAL B C 1
ATOM 1751 O O . VAL B 1 109 ? -3.129 -6.57 8.727 1 44.84 109 VAL B O 1
ATOM 1754 N N . ASP B 1 110 ? -1.493 -7.973 8.93 1 37.91 110 ASP B N 1
ATOM 1755 C CA . ASP B 1 110 ? -1.401 -7.73 10.367 1 37.91 110 ASP B CA 1
ATOM 1756 C C . ASP B 1 110 ? -0.635 -6.441 10.656 1 37.91 110 ASP B C 1
ATOM 1758 O O . ASP B 1 110 ? 0.492 -6.266 10.195 1 37.91 110 ASP B O 1
ATOM 1762 N N . PHE B 1 111 ? -1.453 -5.52 10.797 1 30.19 111 PHE B N 1
ATOM 1763 C CA . PHE B 1 111 ? -0.856 -4.379 11.477 1 30.19 111 PHE B CA 1
ATOM 1764 C C . PHE B 1 111 ? -0.651 -4.68 12.953 1 30.19 111 PHE B C 1
ATOM 1766 O O . PHE B 1 111 ? -1.416 -5.441 13.555 1 30.19 111 PHE B O 1
#